Protein AF-A0AA37BRK2-F1 (afdb_monomer_lite)

Organism: NCBI:txid399579

Radius of gyration: 22.11 Å; chains: 1; bounding box: 44×53×67 Å

pLDDT: mean 81.03, std 18.39, range [28.86, 97.81]

Structure (mmCIF, N/CA/C/O backbone):
data_AF-A0AA37BRK2-F1
#
_entry.id   AF-A0AA37BRK2-F1
#
loop_
_atom_site.group_PDB
_atom_site.id
_atom_site.type_symbol
_atom_site.label_atom_id
_atom_site.label_alt_id
_atom_site.label_comp_id
_atom_site.label_asym_id
_atom_site.label_entity_id
_atom_site.label_seq_id
_atom_site.pdbx_PDB_ins_code
_atom_site.Cartn_x
_atom_site.Cartn_y
_atom_site.Cartn_z
_atom_site.occupancy
_atom_site.B_iso_or_equiv
_atom_site.auth_seq_id
_atom_site.auth_comp_id
_atom_site.auth_asym_id
_atom_site.auth_atom_id
_atom_site.pdbx_PDB_model_num
ATOM 1 N N . MET A 1 1 ? -12.607 -38.333 -23.793 1.00 32.34 1 MET A N 1
ATOM 2 C CA . MET A 1 1 ? -12.726 -36.941 -23.311 1.00 32.34 1 MET A CA 1
ATOM 3 C C . MET A 1 1 ? -11.403 -36.579 -22.660 1.00 32.34 1 MET A C 1
ATOM 5 O O . MET A 1 1 ? -11.147 -36.991 -21.538 1.00 32.34 1 MET A O 1
ATOM 9 N N . HIS A 1 2 ? -10.502 -35.956 -23.412 1.00 28.86 2 HIS A N 1
ATOM 10 C CA . HIS A 1 2 ? -9.257 -35.405 -22.883 1.00 28.86 2 HIS A CA 1
ATOM 11 C C . HIS A 1 2 ? -9.427 -33.894 -22.907 1.00 28.86 2 HIS A C 1
ATOM 13 O O . HIS A 1 2 ? -9.626 -33.324 -23.977 1.00 28.86 2 HIS A O 1
ATOM 19 N N . GLY A 1 3 ? -9.453 -33.280 -21.724 1.00 30.38 3 GLY A N 1
ATOM 20 C CA . GLY A 1 3 ? -9.380 -31.833 -21.604 1.00 30.38 3 GLY A CA 1
ATOM 21 C C . GLY A 1 3 ? -8.016 -31.401 -22.117 1.00 30.38 3 GLY A C 1
ATOM 22 O O . GLY A 1 3 ? -6.994 -31.766 -21.540 1.00 30.38 3 GLY A O 1
ATOM 23 N N . THR A 1 4 ? -8.003 -30.695 -23.240 1.00 36.03 4 THR A N 1
ATOM 24 C CA . THR A 1 4 ? -6.828 -30.001 -23.756 1.00 36.03 4 THR A CA 1
ATOM 25 C C . THR A 1 4 ? -6.463 -28.913 -22.755 1.00 36.03 4 THR A C 1
ATOM 27 O O . THR A 1 4 ? -7.058 -27.838 -22.754 1.00 36.03 4 THR A O 1
ATOM 30 N N . GLY A 1 5 ? -5.537 -29.236 -21.852 1.00 33.94 5 GLY A N 1
ATOM 31 C CA . GLY A 1 5 ? -4.863 -28.247 -21.026 1.00 33.94 5 GLY A CA 1
ATOM 32 C C . GLY A 1 5 ? -4.158 -27.264 -21.949 1.00 33.94 5 GLY A C 1
ATOM 33 O O . GLY A 1 5 ? -3.352 -27.671 -22.784 1.00 33.94 5 GLY A O 1
ATOM 34 N N . MET A 1 6 ? -4.531 -25.994 -21.830 1.00 34.69 6 MET A N 1
ATOM 35 C CA . MET A 1 6 ? -3.868 -24.875 -22.491 1.00 34.69 6 MET A CA 1
ATOM 36 C C . MET A 1 6 ? -2.362 -24.981 -22.236 1.00 34.69 6 MET A C 1
ATOM 38 O O . MET A 1 6 ? -1.951 -25.189 -21.089 1.00 34.69 6 MET A O 1
ATOM 42 N N . SER A 1 7 ? -1.540 -24.907 -23.284 1.00 38.34 7 SER A N 1
ATOM 43 C CA . SER A 1 7 ? -0.098 -25.012 -23.093 1.00 38.34 7 SER A CA 1
ATOM 44 C C . SER A 1 7 ? 0.415 -23.749 -22.397 1.00 38.34 7 SER A C 1
ATOM 46 O O . SER A 1 7 ? -0.134 -22.661 -22.561 1.00 38.34 7 SER A O 1
ATOM 48 N N . CYS A 1 8 ? 1.484 -23.871 -21.614 1.00 36.16 8 CYS A N 1
ATOM 49 C CA . CYS A 1 8 ? 2.107 -22.741 -20.920 1.00 36.16 8 CYS A CA 1
ATOM 50 C C . CYS A 1 8 ? 2.484 -21.587 -21.874 1.00 36.16 8 CYS A C 1
ATOM 52 O O . CYS A 1 8 ? 2.480 -20.424 -21.477 1.00 36.16 8 CYS A O 1
ATOM 54 N N . ILE A 1 9 ? 2.760 -21.906 -23.141 1.00 37.28 9 ILE A N 1
ATOM 55 C CA . ILE A 1 9 ? 3.039 -20.937 -24.205 1.00 37.28 9 ILE A CA 1
ATOM 56 C C . ILE A 1 9 ? 1.775 -20.150 -24.555 1.00 37.28 9 ILE A C 1
ATOM 58 O O . ILE A 1 9 ? 1.850 -18.934 -24.676 1.00 37.28 9 ILE A O 1
ATOM 62 N N . ASP A 1 10 ? 0.611 -20.796 -24.618 1.00 38.78 10 ASP A N 1
ATOM 63 C CA . ASP A 1 10 ? -0.659 -20.140 -24.943 1.00 38.78 10 ASP A CA 1
ATOM 64 C C . ASP A 1 10 ? -1.064 -19.102 -23.883 1.00 38.78 10 ASP A C 1
ATOM 66 O O . ASP A 1 10 ? -1.620 -18.070 -24.229 1.00 38.78 10 ASP A O 1
ATOM 70 N N . ALA A 1 11 ? -0.717 -19.304 -22.606 1.00 42.16 11 ALA A N 1
ATOM 71 C CA . ALA A 1 11 ? -1.011 -18.348 -21.529 1.00 42.16 11 ALA A CA 1
ATOM 72 C C . ALA A 1 11 ? -0.103 -17.097 -21.548 1.00 42.16 11 ALA A C 1
ATOM 74 O O . ALA A 1 11 ? -0.557 -15.974 -21.299 1.00 42.16 11 ALA A O 1
ATOM 75 N N . VAL A 1 12 ? 1.185 -17.268 -21.864 1.00 46.56 12 VAL A N 1
ATOM 76 C CA . VAL A 1 12 ? 2.113 -16.142 -22.091 1.00 46.56 12 VAL A CA 1
ATOM 77 C C . VAL A 1 12 ? 1.760 -15.415 -23.381 1.00 46.56 12 VAL A C 1
ATOM 79 O O . VAL A 1 12 ? 1.748 -14.189 -23.417 1.00 46.56 12 VAL A O 1
ATOM 82 N N . MET A 1 13 ? 1.387 -16.163 -24.416 1.00 47.50 13 MET A N 1
ATOM 83 C CA . MET A 1 13 ? 0.838 -15.610 -25.643 1.00 47.50 13 MET A CA 1
ATOM 84 C C . MET A 1 13 ? -0.427 -14.806 -25.336 1.00 47.50 13 MET A C 1
ATOM 86 O O . MET A 1 13 ? -0.440 -13.621 -25.608 1.00 47.50 13 MET A O 1
ATOM 90 N N . GLU A 1 14 ? -1.459 -15.332 -24.680 1.00 50.09 14 GLU A N 1
ATOM 91 C CA . GLU A 1 14 ? -2.688 -14.565 -24.400 1.00 50.09 14 GLU A CA 1
ATOM 92 C C . GLU A 1 14 ? -2.468 -13.311 -23.532 1.00 50.09 14 GLU A C 1
ATOM 94 O O . GLU A 1 14 ? -3.158 -12.304 -23.717 1.00 50.09 14 GLU A O 1
ATOM 99 N N . SER A 1 15 ? -1.497 -13.334 -22.614 1.00 47.56 15 SER A N 1
ATOM 100 C CA . SER A 1 15 ? -1.170 -12.186 -21.754 1.00 47.56 15 SER A CA 1
ATOM 101 C C . SER A 1 15 ? -0.285 -11.131 -22.430 1.00 47.56 15 SER A C 1
ATOM 103 O O . SER A 1 15 ? -0.430 -9.945 -22.120 1.00 47.56 15 SER A O 1
ATOM 105 N N . LEU A 1 16 ? 0.579 -11.526 -23.374 1.00 50.25 16 LEU A N 1
ATOM 106 C CA . LEU A 1 16 ? 1.512 -10.637 -24.081 1.00 50.25 16 LEU A CA 1
ATOM 107 C C . LEU A 1 16 ? 1.089 -10.286 -25.511 1.00 50.25 16 LEU A C 1
ATOM 109 O O . LEU A 1 16 ? 1.533 -9.266 -26.022 1.00 50.25 16 LEU A O 1
ATOM 113 N N . LEU A 1 17 ? 0.207 -11.059 -26.147 1.00 47.03 17 LEU A N 1
ATOM 114 C CA . LEU A 1 17 ? -0.341 -10.817 -27.490 1.00 47.03 17 LEU A CA 1
ATOM 115 C C . LEU A 1 17 ? -0.998 -9.437 -27.652 1.00 47.03 17 LEU A C 1
ATOM 117 O O . LEU A 1 17 ? -0.904 -8.877 -28.743 1.00 47.03 17 LEU A O 1
ATOM 121 N N . PRO A 1 18 ? -1.635 -8.832 -26.624 1.00 50.12 18 PRO A N 1
ATOM 122 C CA . PRO A 1 18 ? -2.112 -7.456 -26.740 1.00 50.12 18 PRO A CA 1
ATOM 123 C C . PRO A 1 18 ? -0.981 -6.419 -26.818 1.00 50.12 18 PRO A C 1
ATOM 125 O O . PRO A 1 18 ? -1.242 -5.270 -27.165 1.00 50.12 18 PRO A O 1
ATOM 128 N N . PHE A 1 19 ? 0.245 -6.803 -26.457 1.00 45.75 19 PHE A N 1
ATOM 129 C CA . PHE A 1 19 ? 1.380 -5.905 -26.258 1.00 45.75 19 PHE A CA 1
ATOM 130 C C . PHE A 1 19 ? 2.571 -6.211 -27.183 1.00 45.75 19 PHE A C 1
ATOM 132 O O . PHE A 1 19 ? 3.416 -5.336 -27.352 1.00 45.75 19 PHE A O 1
ATOM 139 N N . LEU A 1 20 ? 2.647 -7.403 -27.797 1.00 46.56 20 LEU A N 1
ATOM 140 C CA . LEU A 1 20 ? 3.769 -7.853 -28.631 1.00 46.56 20 LEU A CA 1
ATOM 141 C C . LEU A 1 20 ? 3.336 -8.743 -29.811 1.00 46.56 20 LEU A C 1
ATOM 143 O O . LEU A 1 20 ? 2.374 -9.504 -29.696 1.00 46.56 20 LEU A O 1
ATOM 147 N N . PRO A 1 21 ? 4.078 -8.731 -30.936 1.00 48.12 21 PRO A N 1
ATOM 148 C CA . PRO A 1 21 ? 3.924 -9.718 -32.000 1.00 48.12 21 PRO A CA 1
ATOM 149 C C . PRO A 1 21 ? 4.271 -11.136 -31.513 1.00 48.12 21 PRO A C 1
ATOM 151 O O . PRO A 1 21 ? 5.290 -11.338 -30.854 1.00 48.12 21 PRO A O 1
ATOM 154 N N . ALA A 1 22 ? 3.480 -12.133 -31.926 1.00 46.59 22 ALA A N 1
ATOM 155 C CA . ALA A 1 22 ? 3.633 -13.560 -31.596 1.00 46.59 22 ALA A CA 1
ATOM 156 C C . ALA A 1 22 ? 5.076 -14.105 -31.694 1.00 46.59 22 ALA A C 1
ATOM 158 O O . ALA A 1 22 ? 5.499 -14.909 -30.868 1.00 46.59 22 ALA A O 1
ATOM 159 N N . ALA A 1 23 ? 5.854 -13.634 -32.674 1.00 50.00 23 ALA A N 1
ATOM 160 C CA . ALA A 1 23 ? 7.234 -14.066 -32.890 1.00 50.00 23 ALA A CA 1
ATOM 161 C C . ALA A 1 23 ? 8.194 -13.665 -31.751 1.00 50.00 23 ALA A C 1
ATOM 163 O O . ALA A 1 23 ? 9.073 -14.444 -31.394 1.00 50.00 23 ALA A O 1
ATOM 164 N N . GLN A 1 24 ? 8.005 -12.487 -31.142 1.00 49.91 24 GLN A N 1
ATOM 165 C CA . GLN A 1 24 ? 8.844 -12.014 -30.029 1.00 49.91 24 GLN A CA 1
ATOM 166 C C . GLN A 1 24 ? 8.538 -12.770 -28.729 1.00 49.91 24 GLN A C 1
ATOM 168 O O . GLN A 1 24 ? 9.416 -12.976 -27.893 1.00 49.91 24 GLN A O 1
ATOM 173 N N . VAL A 1 25 ? 7.298 -13.240 -28.584 1.00 50.53 25 VAL A N 1
ATOM 174 C CA . VAL A 1 25 ? 6.854 -14.041 -27.440 1.00 50.53 25 VAL A CA 1
ATOM 175 C C . VAL A 1 25 ? 7.393 -15.477 -27.518 1.00 50.53 25 VAL A C 1
ATOM 177 O O . VAL A 1 25 ? 7.865 -16.013 -26.514 1.00 50.53 25 VAL A O 1
ATOM 180 N N . GLU A 1 26 ? 7.404 -16.087 -28.710 1.00 45.47 26 GLU A N 1
ATOM 181 C CA . GLU A 1 26 ? 8.036 -17.398 -28.926 1.00 45.47 26 GLU A CA 1
ATOM 182 C C . GLU A 1 26 ? 9.553 -17.376 -28.682 1.00 45.47 26 GLU A C 1
ATOM 184 O O . GLU A 1 26 ? 10.112 -18.350 -28.176 1.00 45.47 26 GLU A O 1
ATOM 189 N N . GLU A 1 27 ? 10.231 -16.279 -29.017 1.00 45.88 27 GLU A N 1
ATOM 190 C CA . GLU A 1 27 ? 11.670 -16.116 -28.793 1.00 45.88 27 GLU A CA 1
ATOM 191 C C . GLU A 1 27 ? 12.004 -15.897 -27.307 1.00 45.88 27 GLU A C 1
ATOM 193 O O . GLU A 1 27 ? 12.935 -16.519 -26.787 1.00 45.88 27 GLU A O 1
ATOM 198 N N . ALA A 1 28 ? 11.177 -15.132 -26.583 1.00 46.25 28 ALA A N 1
ATOM 199 C CA . ALA A 1 28 ? 11.278 -14.975 -25.130 1.00 46.25 28 ALA A CA 1
ATOM 200 C C . ALA A 1 28 ? 11.126 -16.314 -24.382 1.00 46.25 28 ALA A C 1
ATOM 202 O O . ALA A 1 28 ? 11.877 -16.589 -23.446 1.00 46.25 28 ALA A O 1
ATOM 203 N N . ALA A 1 29 ? 10.216 -17.183 -24.836 1.00 46.75 29 ALA A N 1
ATOM 204 C CA . ALA A 1 29 ? 10.036 -18.525 -24.280 1.00 46.75 29 ALA A CA 1
ATOM 205 C C . ALA A 1 29 ? 11.203 -19.483 -24.599 1.00 46.75 29 ALA A C 1
ATOM 207 O O . ALA A 1 29 ? 11.441 -20.435 -23.856 1.00 46.75 29 ALA A O 1
ATOM 208 N N . ARG A 1 30 ? 11.944 -19.253 -25.694 1.00 41.44 30 ARG A N 1
ATOM 209 C CA . ARG A 1 30 ? 13.073 -20.101 -26.128 1.00 41.44 30 ARG A CA 1
ATOM 210 C C . ARG A 1 30 ? 14.426 -19.688 -25.537 1.00 41.44 30 ARG A C 1
ATOM 212 O O . ARG A 1 30 ? 15.346 -20.501 -25.531 1.00 41.44 30 ARG A O 1
ATOM 219 N N . SER A 1 31 ? 14.561 -18.461 -25.037 1.00 41.03 31 SER A N 1
ATOM 220 C CA . SER A 1 31 ? 15.852 -17.834 -24.716 1.00 41.03 31 SER A CA 1
ATOM 221 C C . SER A 1 31 ? 16.172 -17.739 -23.212 1.00 41.03 31 SER A C 1
ATOM 223 O O . SER A 1 31 ? 16.996 -16.923 -22.816 1.00 41.03 31 SER A O 1
ATOM 225 N N . CYS A 1 32 ? 15.621 -18.592 -22.338 1.00 37.53 32 CYS A N 1
ATOM 226 C CA . CYS A 1 32 ? 15.844 -18.563 -20.873 1.00 37.53 32 CYS A CA 1
ATOM 227 C C . CYS A 1 32 ? 17.317 -18.481 -20.368 1.00 37.53 32 CYS A C 1
ATOM 229 O O . CYS A 1 32 ? 17.530 -18.382 -19.162 1.00 37.53 32 CYS A O 1
ATOM 231 N N . CYS A 1 33 ? 18.339 -18.490 -21.235 1.00 33.53 33 CYS A N 1
ATOM 232 C CA . CYS A 1 33 ? 19.763 -18.470 -20.900 1.00 33.53 33 CYS A CA 1
ATOM 233 C C . CYS A 1 33 ? 20.573 -17.221 -21.328 1.00 33.53 33 CYS A C 1
ATOM 235 O O . CYS A 1 33 ? 21.787 -17.228 -21.137 1.00 33.53 33 CYS A O 1
ATOM 237 N N . SER A 1 34 ? 19.984 -16.131 -21.840 1.00 32.81 34 SER A N 1
ATOM 238 C CA . SER A 1 34 ? 20.735 -14.868 -22.047 1.00 32.81 34 SER A CA 1
ATOM 239 C C . SER A 1 34 ? 19.941 -13.636 -21.612 1.00 32.81 34 SER A C 1
ATOM 241 O O . SER A 1 34 ? 19.418 -12.874 -22.422 1.00 32.81 34 SER A O 1
ATOM 243 N N . ILE A 1 35 ? 19.792 -13.460 -20.302 1.00 39.59 35 ILE A N 1
ATOM 244 C CA . ILE A 1 35 ? 18.992 -12.379 -19.724 1.00 39.59 35 ILE A CA 1
ATOM 245 C C . ILE A 1 35 ? 19.803 -11.077 -19.750 1.00 39.59 35 ILE A C 1
ATOM 247 O O . ILE A 1 35 ? 20.701 -10.880 -18.936 1.00 39.59 35 ILE A O 1
ATOM 251 N N . ALA A 1 36 ? 19.458 -10.183 -20.679 1.00 39.88 36 ALA A N 1
ATOM 252 C CA . ALA A 1 36 ? 19.655 -8.751 -20.479 1.00 39.88 36 ALA A CA 1
ATOM 253 C C . ALA A 1 36 ? 18.339 -7.994 -20.700 1.00 39.88 36 ALA A C 1
ATOM 255 O O . ALA A 1 36 ? 17.893 -7.355 -19.761 1.00 39.88 36 ALA A O 1
ATOM 256 N N . HIS A 1 37 ? 17.649 -8.114 -21.843 1.00 47.44 37 HIS A N 1
ATOM 257 C CA . HIS A 1 37 ? 16.370 -7.420 -22.095 1.00 47.44 37 HIS A CA 1
ATOM 258 C C . HIS A 1 37 ? 15.546 -8.162 -23.162 1.00 47.44 37 HIS A C 1
ATOM 260 O O . HIS A 1 37 ? 16.136 -8.616 -24.140 1.00 47.44 37 HIS A O 1
ATOM 266 N N . TYR A 1 38 ? 14.218 -8.266 -22.998 1.00 46.75 38 TYR A N 1
ATOM 267 C CA . TYR A 1 38 ? 13.339 -9.078 -23.867 1.00 46.75 38 TYR A CA 1
ATOM 268 C C . TYR A 1 38 ? 12.388 -8.297 -24.793 1.00 46.75 38 TYR A C 1
ATOM 270 O O . TYR A 1 38 ? 11.524 -8.902 -25.421 1.00 46.75 38 TYR A O 1
ATOM 278 N N . GLY A 1 39 ? 12.568 -6.985 -24.959 1.00 50.31 39 GLY A N 1
ATOM 279 C CA . GLY A 1 39 ? 11.812 -6.198 -25.937 1.00 50.31 39 GLY A CA 1
ATOM 280 C C . GLY A 1 39 ? 12.629 -5.097 -26.614 1.00 50.31 39 GLY A C 1
ATOM 281 O O . GLY A 1 39 ? 13.580 -4.569 -26.037 1.00 50.31 39 GLY A O 1
ATOM 282 N N . ASP A 1 40 ? 12.201 -4.706 -27.821 1.00 51.94 40 ASP A N 1
ATOM 283 C CA . ASP A 1 40 ? 12.618 -3.458 -28.491 1.00 51.94 40 ASP A CA 1
ATOM 284 C C . ASP A 1 40 ? 11.962 -2.213 -27.854 1.00 51.94 40 ASP A C 1
ATOM 286 O O . ASP A 1 40 ? 12.213 -1.082 -28.270 1.00 51.94 40 ASP A O 1
ATOM 290 N N . SER A 1 41 ? 11.108 -2.412 -26.840 1.00 60.09 41 SER A N 1
ATOM 291 C CA . SER A 1 41 ? 10.482 -1.328 -26.088 1.00 60.09 41 SER A CA 1
ATOM 292 C C . SER A 1 41 ? 11.521 -0.608 -25.229 1.00 60.09 41 SER A C 1
ATOM 294 O O . SER A 1 41 ? 12.124 -1.176 -24.311 1.00 60.09 41 SER A O 1
ATOM 296 N N . GLU A 1 42 ? 11.739 0.662 -25.558 1.00 71.00 42 GLU A N 1
ATOM 297 C CA . GLU A 1 42 ? 12.631 1.559 -24.842 1.00 71.00 42 GLU A CA 1
ATOM 298 C C . GLU A 1 42 ? 11.800 2.565 -24.040 1.00 71.00 42 GLU A C 1
ATOM 300 O O . GLU A 1 42 ? 11.040 3.366 -24.592 1.00 71.00 42 GLU A O 1
ATOM 305 N N . VAL A 1 43 ? 11.969 2.550 -22.720 1.00 77.69 43 VAL A N 1
ATOM 306 C CA . VAL A 1 43 ? 11.340 3.512 -21.816 1.00 77.69 43 VAL A CA 1
ATOM 307 C C . VAL A 1 43 ? 12.409 4.491 -21.351 1.00 77.69 43 VAL A C 1
ATOM 309 O O . VAL A 1 43 ? 13.329 4.139 -20.612 1.00 77.69 43 VAL A O 1
ATOM 312 N N . ARG A 1 44 ? 12.290 5.748 -21.782 1.00 81.25 44 ARG A N 1
ATOM 313 C CA . ARG A 1 44 ? 13.183 6.834 -21.359 1.00 81.25 44 ARG A CA 1
ATOM 314 C C . ARG A 1 44 ? 12.518 7.669 -20.278 1.00 81.25 44 ARG A C 1
ATOM 316 O O . ARG A 1 44 ? 11.503 8.312 -20.544 1.00 81.25 44 ARG A O 1
ATOM 323 N N . ILE A 1 45 ? 13.116 7.681 -19.093 1.00 81.00 45 ILE A N 1
ATOM 324 C CA . ILE A 1 45 ? 12.749 8.571 -17.993 1.00 81.00 45 ILE A CA 1
ATOM 325 C C . ILE A 1 45 ? 13.971 9.438 -17.697 1.00 81.00 45 ILE A C 1
ATOM 327 O O . ILE A 1 45 ? 15.007 8.946 -17.248 1.00 81.00 45 ILE A O 1
ATOM 331 N N . GLY A 1 46 ? 13.864 10.728 -18.001 1.00 70.44 46 GLY A N 1
ATOM 332 C CA . GLY A 1 46 ? 14.893 11.705 -17.671 1.00 70.44 46 GLY A CA 1
ATOM 333 C C . GLY A 1 46 ? 14.893 12.047 -16.182 1.00 70.44 46 GLY A C 1
ATOM 334 O O . GLY A 1 46 ? 13.859 11.983 -15.521 1.00 70.44 46 GLY A O 1
ATOM 335 N N . ALA A 1 47 ? 16.049 12.464 -15.664 1.00 71.44 47 ALA A N 1
ATOM 336 C CA . ALA A 1 47 ? 16.101 13.129 -14.367 1.00 71.44 47 ALA A CA 1
ATOM 337 C C . ALA A 1 47 ? 15.291 14.434 -14.445 1.00 71.44 47 ALA A C 1
ATOM 339 O O . ALA A 1 47 ? 15.524 15.258 -15.332 1.00 71.44 47 ALA A O 1
ATOM 340 N N . GLY A 1 48 ? 14.341 14.618 -13.532 1.00 79.06 48 GLY A N 1
ATOM 341 C CA . GLY A 1 48 ? 13.393 15.729 -13.548 1.00 79.06 48 GLY A CA 1
ATOM 342 C C . GLY A 1 48 ? 12.043 15.412 -14.201 1.00 79.06 48 GLY A C 1
ATOM 343 O O . GLY A 1 48 ? 11.139 16.247 -14.118 1.00 79.06 48 GLY A O 1
ATOM 344 N N . ASP A 1 49 ? 11.865 14.232 -14.803 1.00 87.50 49 ASP A N 1
ATOM 345 C CA . ASP A 1 49 ? 10.570 13.833 -15.360 1.00 87.50 49 ASP A CA 1
ATOM 346 C C . ASP A 1 49 ? 9.538 13.629 -14.244 1.00 87.50 49 ASP A C 1
ATOM 348 O O . ASP A 1 49 ? 9.832 13.083 -13.178 1.00 87.50 49 ASP A O 1
ATOM 352 N N . GLN A 1 50 ? 8.295 14.034 -14.514 1.00 92.62 50 GLN A N 1
ATOM 353 C CA . GLN A 1 50 ? 7.163 13.724 -13.649 1.00 92.62 50 GLN A CA 1
ATOM 354 C C . GLN A 1 50 ? 6.497 12.418 -14.075 1.00 92.62 50 GLN A C 1
ATOM 356 O O . GLN A 1 50 ? 6.003 12.288 -15.198 1.00 92.62 50 GLN A O 1
ATOM 361 N N . VAL A 1 51 ? 6.419 11.476 -13.144 1.00 93.81 51 VAL A N 1
ATOM 362 C CA . VAL A 1 51 ? 5.703 10.204 -13.295 1.00 93.81 51 VAL A CA 1
ATOM 363 C C . VAL A 1 51 ? 4.689 10.060 -12.171 1.00 93.81 51 VAL A C 1
ATOM 365 O O . VAL A 1 51 ? 4.776 10.757 -11.161 1.00 93.81 51 VAL A O 1
ATOM 368 N N . THR A 1 52 ? 3.692 9.197 -12.343 1.00 96.75 52 THR A N 1
ATOM 369 C CA . THR A 1 52 ? 2.845 8.807 -11.206 1.00 96.75 52 THR A CA 1
ATOM 370 C C . THR A 1 52 ? 3.641 7.986 -10.188 1.00 96.75 52 THR A C 1
ATOM 372 O O . THR A 1 52 ? 4.637 7.352 -10.541 1.00 96.75 52 THR A O 1
ATOM 375 N N . ILE A 1 53 ? 3.192 7.948 -8.934 1.00 97.50 53 ILE A N 1
ATOM 376 C CA . ILE A 1 53 ? 3.735 7.019 -7.937 1.00 97.50 53 ILE A CA 1
ATOM 377 C C . ILE A 1 53 ? 3.620 5.573 -8.427 1.00 97.50 53 ILE A C 1
ATOM 379 O O . ILE A 1 53 ? 4.574 4.816 -8.278 1.00 97.50 53 ILE A O 1
ATOM 383 N N . SER A 1 54 ? 2.512 5.196 -9.075 1.00 96.88 54 SER A N 1
ATOM 384 C CA . SER A 1 54 ? 2.356 3.856 -9.655 1.00 96.88 54 SER A CA 1
ATOM 385 C C . SER A 1 54 ? 3.446 3.541 -10.684 1.00 96.88 54 SER A C 1
ATOM 387 O O . SER A 1 54 ? 4.039 2.468 -10.645 1.00 96.88 54 SER A O 1
ATOM 389 N N . GLU A 1 55 ? 3.769 4.485 -11.571 1.00 95.06 55 GLU A N 1
ATOM 390 C CA . GLU A 1 55 ? 4.864 4.330 -12.538 1.00 95.06 55 GLU A CA 1
ATOM 391 C C . GLU A 1 55 ? 6.239 4.278 -11.850 1.00 95.06 55 GLU A C 1
ATOM 393 O O . GLU A 1 55 ? 7.112 3.521 -12.275 1.00 95.06 55 GLU A O 1
ATOM 398 N N . ALA A 1 56 ? 6.443 5.039 -10.769 1.00 95.50 56 ALA A N 1
ATOM 399 C CA . ALA A 1 56 ? 7.666 4.967 -9.970 1.00 95.50 56 ALA A CA 1
ATOM 400 C C . ALA A 1 56 ? 7.810 3.606 -9.262 1.00 95.50 56 ALA A C 1
ATOM 402 O O . ALA A 1 56 ? 8.904 3.043 -9.234 1.00 95.50 56 ALA A O 1
ATOM 403 N N . ILE A 1 57 ? 6.714 3.037 -8.748 1.00 96.44 57 ILE A N 1
ATOM 404 C CA . ILE A 1 57 ? 6.681 1.678 -8.190 1.00 96.44 57 ILE A CA 1
ATOM 405 C C . ILE A 1 57 ? 6.970 0.651 -9.291 1.00 96.44 57 ILE A C 1
ATOM 407 O O . ILE A 1 57 ? 7.815 -0.217 -9.093 1.00 96.44 57 ILE A O 1
ATOM 411 N N . ALA A 1 58 ? 6.362 0.781 -10.474 1.00 94.06 58 ALA A N 1
ATOM 412 C CA . ALA A 1 58 ? 6.629 -0.097 -11.617 1.00 94.06 58 ALA A CA 1
ATOM 413 C C . ALA A 1 58 ? 8.104 -0.059 -12.057 1.00 94.06 58 ALA A C 1
ATOM 415 O O . ALA A 1 58 ? 8.685 -1.095 -12.398 1.00 94.06 58 ALA A O 1
ATOM 416 N N . LEU A 1 59 ? 8.729 1.125 -12.016 1.00 93.38 59 LEU A N 1
ATOM 417 C CA . LEU A 1 59 ? 10.165 1.292 -12.228 1.00 93.38 59 LEU A CA 1
ATOM 418 C C . LEU A 1 59 ? 10.973 0.573 -11.145 1.00 93.38 59 LEU A C 1
ATOM 420 O O . LEU A 1 59 ? 11.910 -0.158 -11.457 1.00 93.38 59 LEU A O 1
ATOM 424 N N . TYR A 1 60 ? 10.609 0.757 -9.878 1.00 94.62 60 TYR A N 1
ATOM 425 C CA . TYR A 1 60 ? 11.301 0.121 -8.762 1.00 94.62 60 TYR A CA 1
ATOM 426 C C . TYR A 1 60 ? 11.223 -1.409 -8.833 1.00 94.62 60 TYR A C 1
ATOM 428 O O . TYR A 1 60 ? 12.247 -2.081 -8.723 1.00 94.62 60 TYR A O 1
ATOM 436 N N . SER A 1 61 ? 10.040 -1.965 -9.112 1.00 94.25 61 SER A N 1
ATOM 437 C CA . SER A 1 61 ? 9.845 -3.406 -9.296 1.00 94.25 61 SER A CA 1
ATOM 438 C C . SER A 1 61 ? 10.671 -3.959 -10.453 1.00 94.25 61 SER A C 1
ATOM 440 O O . SER A 1 61 ? 11.273 -5.024 -10.320 1.00 94.25 61 SER A O 1
ATOM 442 N N . HIS A 1 62 ? 10.771 -3.225 -11.565 1.00 91.44 62 HIS A N 1
ATOM 443 C CA . HIS A 1 62 ? 11.671 -3.589 -12.658 1.00 91.44 62 HIS A CA 1
ATOM 444 C C . HIS A 1 62 ? 13.131 -3.653 -12.198 1.00 91.44 62 HIS A C 1
ATOM 446 O O . HIS A 1 62 ? 13.828 -4.618 -12.507 1.00 91.44 62 HIS A O 1
ATOM 452 N N . LEU A 1 63 ? 13.597 -2.657 -11.438 1.00 90.81 63 LEU A N 1
ATOM 453 C CA . LEU A 1 63 ? 14.968 -2.626 -10.924 1.00 90.81 63 LEU A CA 1
ATOM 454 C C . LEU A 1 63 ? 15.236 -3.775 -9.938 1.00 90.81 63 LEU A C 1
ATOM 456 O O . LEU A 1 63 ? 16.302 -4.385 -10.007 1.00 90.81 63 LEU A O 1
ATOM 460 N N . CYS A 1 64 ? 14.269 -4.133 -9.085 1.00 92.31 64 CYS A N 1
ATOM 461 C CA . CYS A 1 64 ? 14.350 -5.320 -8.227 1.00 92.31 64 CYS A CA 1
ATOM 462 C C . CYS A 1 64 ? 14.457 -6.614 -9.045 1.00 92.31 64 CYS A C 1
ATOM 464 O O . CYS A 1 64 ? 15.333 -7.440 -8.784 1.00 92.31 64 CYS A O 1
ATOM 466 N N . ALA A 1 65 ? 13.608 -6.780 -10.065 1.00 90.19 65 ALA A N 1
ATOM 467 C CA . ALA A 1 65 ? 13.657 -7.940 -10.952 1.00 90.19 65 ALA A CA 1
ATOM 468 C C . ALA A 1 65 ? 15.005 -8.031 -11.685 1.00 90.19 65 ALA A C 1
ATOM 470 O O . ALA A 1 65 ? 15.610 -9.101 -11.723 1.00 90.19 65 ALA A O 1
ATOM 471 N N . ALA A 1 66 ? 15.504 -6.913 -12.220 1.00 86.31 66 ALA A N 1
ATOM 472 C CA . ALA A 1 66 ? 16.778 -6.851 -12.930 1.00 86.31 66 ALA A CA 1
ATOM 473 C C . ALA A 1 66 ? 17.963 -7.198 -12.024 1.00 86.31 66 ALA A C 1
ATOM 475 O O . ALA A 1 66 ? 18.822 -7.995 -12.413 1.00 86.31 66 ALA A O 1
ATOM 476 N N . GLN A 1 67 ? 17.981 -6.657 -10.802 1.00 87.69 67 GLN A N 1
ATOM 477 C CA . GLN A 1 67 ? 18.993 -6.976 -9.800 1.00 87.69 67 GLN A CA 1
ATOM 478 C C . GLN A 1 67 ? 18.996 -8.478 -9.487 1.00 87.69 67 GLN A C 1
ATOM 480 O O . GLN A 1 67 ? 20.028 -9.130 -9.647 1.00 87.69 67 GLN A O 1
ATOM 485 N N . ARG A 1 68 ? 17.834 -9.050 -9.144 1.00 87.12 68 ARG A N 1
ATOM 486 C CA . ARG A 1 68 ? 17.709 -10.483 -8.834 1.00 87.12 68 ARG A CA 1
ATOM 487 C C . ARG A 1 68 ? 18.129 -11.373 -9.992 1.00 87.12 68 ARG A C 1
ATOM 489 O O . ARG A 1 68 ? 18.872 -12.325 -9.775 1.00 87.12 68 ARG A O 1
ATOM 496 N N . CYS A 1 69 ? 17.687 -11.056 -11.209 1.00 79.88 69 CYS A N 1
ATOM 497 C CA . CYS A 1 69 ? 18.052 -11.834 -12.391 1.00 79.88 69 CYS A CA 1
ATOM 498 C C . CYS A 1 69 ? 19.561 -11.811 -12.650 1.00 79.88 69 CYS A C 1
ATOM 500 O O . CYS A 1 69 ? 20.135 -12.810 -13.079 1.00 79.88 69 CYS A O 1
ATOM 502 N N . THR A 1 70 ? 20.214 -10.682 -12.366 1.00 79.50 70 THR A N 1
ATOM 503 C CA . THR A 1 70 ? 21.664 -10.528 -12.531 1.00 79.50 70 THR A CA 1
ATOM 504 C C . THR A 1 70 ? 22.436 -11.307 -11.465 1.00 79.50 70 THR A C 1
ATOM 506 O O . THR A 1 70 ? 23.392 -12.011 -11.790 1.00 79.50 70 THR A O 1
ATOM 509 N N . GLU A 1 71 ? 22.017 -11.210 -10.201 1.00 82.19 71 GLU A N 1
ATOM 510 C CA . GLU A 1 71 ? 22.670 -11.872 -9.065 1.00 82.19 71 GLU A CA 1
ATOM 511 C C . GLU A 1 71 ? 22.534 -13.399 -9.125 1.00 82.19 71 GLU A C 1
ATOM 513 O O . GLU A 1 71 ? 23.510 -14.117 -8.903 1.00 82.19 71 GLU A O 1
ATOM 518 N N . SER A 1 72 ? 21.344 -13.905 -9.464 1.00 75.62 72 SER A N 1
ATOM 519 C CA . SER A 1 72 ? 21.059 -15.345 -9.525 1.00 75.62 72 SER A CA 1
ATOM 520 C C . SER A 1 72 ? 21.387 -15.984 -10.878 1.00 75.62 72 SER A C 1
ATOM 522 O O . SER A 1 72 ? 21.471 -17.208 -10.971 1.00 75.62 72 SER A O 1
ATOM 524 N N . ARG A 1 73 ? 21.561 -15.169 -11.929 1.00 73.81 73 ARG A N 1
ATOM 525 C CA . ARG A 1 73 ? 21.633 -15.599 -13.338 1.00 73.81 73 ARG A CA 1
ATOM 526 C C . ARG A 1 73 ? 20.418 -16.426 -13.788 1.00 73.81 73 ARG A C 1
ATOM 528 O O . ARG A 1 73 ? 20.548 -17.277 -14.666 1.00 73.81 73 ARG A O 1
ATOM 535 N N . ALA A 1 74 ? 19.250 -16.181 -13.199 1.00 75.44 74 ALA A N 1
ATOM 536 C CA . ALA A 1 74 ? 17.996 -16.862 -13.508 1.00 75.44 74 ALA A CA 1
ATOM 537 C C . ALA A 1 74 ? 16.798 -15.902 -13.368 1.00 75.44 74 ALA A C 1
ATOM 539 O O . ALA A 1 74 ? 16.908 -14.905 -12.655 1.00 75.44 74 ALA A O 1
ATOM 540 N N . PRO A 1 75 ? 15.646 -16.181 -14.006 1.00 81.19 75 PRO A N 1
ATOM 541 C CA . PRO A 1 75 ? 14.420 -15.417 -13.777 1.00 81.19 75 PRO A CA 1
ATOM 542 C C . PRO A 1 75 ? 14.063 -15.320 -12.285 1.00 81.19 75 PRO A C 1
ATOM 544 O O . PRO A 1 75 ? 14.232 -16.277 -11.526 1.00 81.19 75 PRO A O 1
ATOM 547 N N . ALA A 1 76 ? 13.573 -14.157 -11.855 1.00 83.62 76 ALA A N 1
ATOM 548 C CA . ALA A 1 76 ? 13.187 -13.927 -10.463 1.00 83.62 76 ALA A CA 1
ATOM 549 C C . ALA A 1 76 ? 11.772 -14.454 -10.206 1.00 83.62 76 ALA A C 1
ATOM 551 O O . ALA A 1 76 ? 10.944 -14.446 -11.106 1.00 83.62 76 ALA A O 1
ATOM 552 N N . ARG A 1 77 ? 11.433 -14.869 -8.985 1.00 90.19 77 ARG A N 1
ATOM 553 C CA . ARG A 1 77 ? 10.029 -15.165 -8.664 1.00 90.19 77 ARG A CA 1
ATOM 554 C C . ARG A 1 77 ? 9.215 -13.876 -8.601 1.00 90.19 77 ARG A C 1
ATOM 556 O O . ARG A 1 77 ? 9.683 -12.890 -8.034 1.00 90.19 77 ARG A O 1
ATOM 563 N N . TYR A 1 78 ? 7.997 -13.889 -9.143 1.00 89.31 78 TYR A N 1
ATOM 564 C CA . TYR A 1 78 ? 7.110 -12.725 -9.104 1.00 89.31 78 TYR A CA 1
ATOM 565 C C . TYR A 1 78 ? 6.852 -12.246 -7.670 1.00 89.31 78 TYR A C 1
ATOM 567 O O . TYR A 1 78 ? 6.987 -11.058 -7.384 1.00 89.31 78 TYR A O 1
ATOM 575 N N . GLU A 1 79 ? 6.543 -13.176 -6.762 1.00 91.62 79 GLU A N 1
ATOM 576 C CA . GLU A 1 79 ? 6.219 -12.847 -5.369 1.00 91.62 79 GLU A CA 1
ATOM 577 C C . GLU A 1 79 ? 7.389 -12.149 -4.674 1.00 91.62 79 GLU A C 1
ATOM 579 O O . GLU A 1 79 ? 7.198 -11.143 -3.997 1.00 91.62 79 GLU A O 1
ATOM 584 N N . ASP A 1 80 ? 8.605 -12.644 -4.901 1.00 93.31 80 ASP A N 1
ATOM 585 C CA . ASP A 1 80 ? 9.819 -12.067 -4.334 1.00 93.31 80 ASP A CA 1
ATOM 586 C C . ASP A 1 80 ? 10.019 -10.617 -4.796 1.00 93.31 80 ASP A C 1
ATOM 588 O O . ASP A 1 80 ? 10.359 -9.754 -3.995 1.00 93.31 80 ASP A O 1
ATOM 592 N N . VAL A 1 81 ? 9.769 -10.322 -6.076 1.00 93.44 81 VAL A N 1
ATOM 593 C CA . VAL A 1 81 ? 9.887 -8.956 -6.612 1.00 93.44 81 VAL A CA 1
ATOM 594 C C . VAL A 1 81 ? 8.837 -8.025 -6.002 1.00 93.44 81 VAL A C 1
ATOM 596 O O . VAL A 1 81 ? 9.153 -6.875 -5.678 1.00 93.44 81 VAL A O 1
ATOM 599 N N . VAL A 1 82 ? 7.602 -8.502 -5.821 1.00 93.94 82 VAL A N 1
ATOM 600 C CA . VAL A 1 82 ? 6.524 -7.724 -5.189 1.00 93.94 82 VAL A CA 1
ATOM 601 C C . VAL A 1 82 ? 6.842 -7.451 -3.719 1.00 93.94 82 VAL A C 1
ATOM 603 O O . VAL A 1 82 ? 6.756 -6.300 -3.284 1.00 93.94 82 VAL A O 1
ATOM 606 N N . PHE A 1 83 ? 7.259 -8.470 -2.962 1.00 93.88 83 PHE A N 1
ATOM 607 C CA . PHE A 1 83 ? 7.594 -8.312 -1.549 1.00 93.88 83 PHE A CA 1
ATOM 608 C C . PHE A 1 83 ? 8.845 -7.465 -1.333 1.00 93.88 83 PHE A C 1
ATOM 610 O O . PHE A 1 83 ? 8.828 -6.621 -0.442 1.00 93.88 83 PHE A O 1
ATOM 617 N N . ASP A 1 84 ? 9.884 -7.610 -2.157 1.00 94.19 84 ASP A N 1
ATOM 618 C CA . ASP A 1 84 ? 11.051 -6.723 -2.112 1.00 94.19 84 ASP A CA 1
ATOM 619 C C . ASP A 1 84 ? 10.644 -5.275 -2.374 1.00 94.19 84 ASP A C 1
ATOM 621 O O . ASP A 1 84 ? 11.026 -4.383 -1.626 1.00 94.19 84 ASP A O 1
ATOM 625 N N . THR A 1 85 ? 9.819 -5.035 -3.400 1.00 95.62 85 THR A N 1
ATOM 626 C CA . THR A 1 85 ? 9.314 -3.688 -3.710 1.00 95.62 85 THR A CA 1
ATOM 627 C C . THR A 1 85 ? 8.601 -3.090 -2.502 1.00 95.62 85 THR A C 1
ATOM 629 O O . THR A 1 85 ? 8.942 -1.999 -2.056 1.00 95.62 85 THR A O 1
ATOM 632 N N . LYS A 1 86 ? 7.625 -3.811 -1.945 1.00 95.44 86 LYS A N 1
ATOM 633 C CA . LYS A 1 86 ? 6.839 -3.349 -0.801 1.00 95.44 86 LYS A CA 1
ATOM 634 C C . LYS A 1 86 ? 7.718 -3.095 0.428 1.00 95.44 86 LYS A C 1
ATOM 636 O O . LYS A 1 86 ? 7.608 -2.043 1.056 1.00 95.44 86 LYS A O 1
ATOM 641 N N . ASN A 1 87 ? 8.568 -4.058 0.780 1.00 94.75 87 ASN A N 1
ATOM 642 C CA . ASN A 1 87 ? 9.342 -4.030 2.017 1.00 94.75 87 ASN A CA 1
ATOM 643 C C . ASN A 1 87 ? 10.481 -3.010 1.952 1.00 94.75 87 ASN A C 1
ATOM 645 O O . ASN A 1 87 ? 10.655 -2.257 2.909 1.00 94.75 87 ASN A O 1
ATOM 649 N N . ASP A 1 88 ? 11.200 -2.924 0.829 1.00 95.69 88 ASP A N 1
ATOM 650 C CA . ASP A 1 88 ? 12.267 -1.936 0.654 1.00 95.69 88 ASP A CA 1
ATOM 651 C C . ASP A 1 88 ? 11.698 -0.507 0.662 1.00 95.69 88 ASP A C 1
ATOM 653 O O . ASP A 1 88 ? 12.355 0.429 1.122 1.00 95.69 88 ASP A O 1
ATOM 657 N N . LEU A 1 89 ? 10.472 -0.311 0.169 1.00 96.12 89 LEU A N 1
ATOM 658 C CA . LEU A 1 89 ? 9.788 0.986 0.164 1.00 96.12 89 LEU A CA 1
ATOM 659 C C . LEU A 1 89 ? 8.995 1.273 1.451 1.00 96.12 89 LEU A C 1
ATOM 661 O O . LEU A 1 89 ? 8.448 2.365 1.581 1.00 96.12 89 LEU A O 1
ATOM 665 N N . PHE A 1 90 ? 8.955 0.333 2.401 1.00 94.75 90 PHE A N 1
ATOM 666 C CA . PHE A 1 90 ? 8.167 0.408 3.640 1.00 94.75 90 PHE A CA 1
ATOM 667 C C . PHE A 1 90 ? 6.665 0.655 3.418 1.00 94.75 90 PHE A C 1
ATOM 669 O O . PHE A 1 90 ? 6.010 1.327 4.214 1.00 94.75 90 PHE A O 1
ATOM 676 N N . LEU A 1 91 ? 6.103 0.106 2.341 1.00 95.31 91 LEU A N 1
ATOM 677 C CA . LEU A 1 91 ? 4.693 0.289 2.001 1.00 95.31 91 LEU A CA 1
ATOM 678 C C . LEU A 1 91 ? 3.809 -0.744 2.711 1.00 95.31 91 LEU A C 1
ATOM 680 O O . LEU A 1 91 ? 4.149 -1.924 2.827 1.00 95.31 91 LEU A O 1
ATOM 684 N N . ALA A 1 92 ? 2.634 -0.310 3.164 1.00 93.56 92 ALA A N 1
ATOM 685 C CA . ALA A 1 92 ? 1.562 -1.232 3.530 1.00 93.56 92 ALA A CA 1
ATOM 686 C C . ALA A 1 92 ? 0.858 -1.767 2.269 1.00 93.56 92 ALA A C 1
ATOM 688 O O . ALA A 1 92 ? 0.913 -1.136 1.215 1.00 93.56 92 ALA A O 1
ATOM 689 N N . ASP A 1 93 ? 0.163 -2.903 2.392 1.00 93.19 93 ASP A N 1
ATOM 690 C CA . ASP A 1 93 ? -0.513 -3.574 1.266 1.00 93.19 93 ASP A CA 1
ATOM 691 C C . ASP A 1 93 ? -1.472 -2.650 0.505 1.00 93.19 93 ASP A C 1
ATOM 693 O O . ASP A 1 93 ? -1.528 -2.694 -0.720 1.00 93.19 93 ASP A O 1
ATOM 697 N N . ASP A 1 94 ? -2.188 -1.768 1.211 1.00 94.38 94 ASP A N 1
ATOM 698 C CA . ASP A 1 94 ? -3.164 -0.857 0.600 1.00 94.38 94 ASP A CA 1
ATOM 699 C C . ASP A 1 94 ? -2.523 0.180 -0.325 1.00 94.38 94 ASP A C 1
ATOM 701 O O . ASP A 1 94 ? -3.212 0.727 -1.180 1.00 94.38 94 ASP A O 1
ATOM 705 N N . PHE A 1 95 ? -1.228 0.461 -0.146 1.00 95.81 95 PHE A N 1
ATOM 706 C CA . PHE A 1 95 ? -0.470 1.436 -0.933 1.00 95.81 95 PHE A CA 1
ATOM 707 C C . PHE A 1 95 ? 0.382 0.774 -2.024 1.00 95.81 95 PHE A C 1
ATOM 709 O O . PHE A 1 95 ? 1.131 1.452 -2.720 1.00 95.81 95 PHE A O 1
ATOM 716 N N . MET A 1 96 ? 0.254 -0.538 -2.216 1.00 96.00 96 MET A N 1
ATOM 717 C CA . MET A 1 96 ? 0.733 -1.209 -3.422 1.00 96.00 96 MET A CA 1
ATOM 718 C C . MET A 1 96 ? -0.358 -1.179 -4.506 1.00 96.00 96 MET A C 1
ATOM 720 O O . MET A 1 96 ? -1.546 -1.117 -4.176 1.00 96.00 96 MET A O 1
ATOM 724 N N . PRO A 1 97 ? -0.003 -1.244 -5.805 1.00 94.69 97 PRO A N 1
ATOM 725 C CA . PRO A 1 97 ? -1.001 -1.375 -6.860 1.00 94.69 97 PRO A CA 1
ATOM 726 C C . PRO A 1 97 ? -1.942 -2.571 -6.590 1.00 94.69 97 PRO A C 1
ATOM 728 O O . PRO A 1 97 ? -1.457 -3.665 -6.270 1.00 94.69 97 PRO A O 1
ATOM 731 N N . PRO A 1 98 ? -3.279 -2.395 -6.652 1.00 91.81 98 PRO A N 1
ATOM 732 C CA . PRO A 1 98 ? -4.213 -3.383 -6.108 1.00 91.81 98 PRO A CA 1
ATOM 733 C C . PRO A 1 98 ? -4.140 -4.754 -6.776 1.00 91.81 98 PRO A C 1
ATOM 735 O O . PRO A 1 98 ? -4.212 -5.773 -6.088 1.00 91.81 98 PRO A O 1
ATOM 738 N N . SER A 1 99 ? -4.008 -4.800 -8.105 1.00 90.50 99 SER A N 1
ATOM 739 C CA . SER A 1 99 ? -3.937 -6.067 -8.840 1.00 90.50 99 SER A CA 1
ATOM 740 C C . SER A 1 99 ? -2.612 -6.777 -8.565 1.00 90.50 99 SER A C 1
ATOM 742 O O . SER A 1 99 ? -2.592 -8.002 -8.445 1.00 90.50 99 SER A O 1
ATOM 744 N N . VAL A 1 100 ? -1.526 -6.013 -8.405 1.00 91.12 100 VAL A N 1
ATOM 745 C CA . VAL A 1 100 ? -0.207 -6.528 -8.007 1.00 91.12 100 VAL A CA 1
ATOM 746 C C . VAL A 1 100 ? -0.275 -7.179 -6.625 1.00 91.12 100 VAL A C 1
ATOM 748 O O . VAL A 1 100 ? 0.034 -8.362 -6.495 1.00 91.12 100 VAL A O 1
ATOM 751 N N . MET A 1 101 ? -0.745 -6.460 -5.602 1.00 91.88 101 MET A N 1
ATOM 752 C CA . MET A 1 101 ? -0.756 -6.977 -4.227 1.00 91.88 101 MET A CA 1
ATOM 753 C C . MET A 1 101 ? -1.736 -8.147 -4.047 1.00 91.88 101 MET A C 1
ATOM 755 O O . MET A 1 101 ? -1.387 -9.181 -3.480 1.00 91.88 101 MET A O 1
ATOM 759 N N . LYS A 1 102 ? -2.937 -8.056 -4.636 1.00 88.94 102 LYS A N 1
ATOM 760 C CA . LYS A 1 102 ? -3.945 -9.128 -4.570 1.00 88.94 102 LYS A CA 1
ATOM 761 C C . LYS A 1 102 ? -3.420 -10.468 -5.102 1.00 88.94 102 LYS A C 1
ATOM 763 O O . LYS A 1 102 ? -3.789 -11.525 -4.592 1.00 88.94 102 LYS A O 1
ATOM 768 N N . SER A 1 103 ? -2.560 -10.427 -6.119 1.00 84.81 103 SER A N 1
ATOM 769 C CA . SER A 1 103 ? -2.045 -11.621 -6.796 1.00 84.81 103 SER A CA 1
ATOM 770 C C . SER A 1 103 ? -0.996 -12.418 -6.008 1.00 84.81 103 SER A C 1
ATOM 772 O O . SER A 1 103 ? -0.677 -13.549 -6.395 1.00 84.81 103 SER A O 1
ATOM 774 N N . VAL A 1 104 ? -0.474 -11.848 -4.914 1.00 86.25 104 VAL A N 1
ATOM 775 C CA . VAL A 1 104 ? 0.434 -12.528 -3.972 1.00 86.25 104 VAL A CA 1
ATOM 776 C C . VAL A 1 104 ? -0.218 -12.817 -2.614 1.00 86.25 104 VAL A C 1
ATOM 778 O O . VAL A 1 104 ? 0.292 -13.651 -1.873 1.00 86.25 104 VAL A O 1
ATOM 781 N N . ASP A 1 105 ? -1.350 -12.174 -2.309 1.00 77.50 105 ASP A N 1
ATOM 782 C CA . ASP A 1 105 ? -2.093 -12.347 -1.051 1.00 77.50 105 ASP A CA 1
ATOM 783 C C . ASP A 1 105 ? -3.170 -13.442 -1.100 1.00 77.50 105 ASP A C 1
ATOM 785 O O . ASP A 1 105 ? -3.677 -13.860 -0.056 1.00 77.50 105 ASP A O 1
ATOM 789 N N . THR A 1 106 ? -3.567 -13.884 -2.295 1.00 74.19 106 THR A N 1
ATOM 790 C CA . THR A 1 106 ? -4.697 -14.804 -2.485 1.00 74.19 106 THR A CA 1
ATOM 791 C C . THR A 1 106 ? -4.333 -15.981 -3.383 1.00 74.19 106 THR A C 1
ATOM 793 O O . THR A 1 106 ? -3.519 -15.848 -4.293 1.00 74.19 106 THR A O 1
ATOM 796 N N . ASP A 1 107 ? -5.009 -17.114 -3.178 1.00 73.44 107 ASP A N 1
ATOM 797 C CA . ASP A 1 107 ? -4.973 -18.263 -4.096 1.00 73.44 107 ASP A CA 1
ATOM 798 C C . ASP A 1 107 ? -5.861 -18.041 -5.345 1.00 73.44 107 ASP A C 1
ATOM 800 O O . ASP A 1 107 ? -6.153 -18.977 -6.093 1.00 73.44 107 ASP A O 1
ATOM 804 N N . GLU A 1 108 ? -6.351 -16.814 -5.568 1.00 74.75 108 GLU A N 1
ATOM 805 C CA . GLU A 1 108 ? -7.198 -16.499 -6.717 1.00 74.75 108 GLU A CA 1
ATOM 806 C C . GLU A 1 108 ? -6.397 -16.510 -8.033 1.00 74.75 108 GLU A C 1
ATOM 808 O O . GLU A 1 108 ? -5.206 -16.182 -8.057 1.00 74.75 108 GLU A O 1
ATOM 813 N N . PRO A 1 109 ? -7.048 -16.830 -9.169 1.00 75.56 109 PRO A N 1
ATOM 814 C CA . PRO A 1 109 ? -6.417 -16.730 -10.477 1.00 75.56 109 PRO A CA 1
ATOM 815 C C . PRO A 1 109 ? -5.871 -15.323 -10.739 1.00 75.56 109 PRO A C 1
ATOM 817 O O . PRO A 1 109 ? -6.567 -14.319 -10.580 1.00 75.56 109 PRO A O 1
ATOM 820 N N . ARG A 1 110 ? -4.618 -15.255 -11.191 1.00 79.44 110 ARG A N 1
ATOM 821 C CA . ARG A 1 110 ? -3.933 -13.987 -11.450 1.00 79.44 110 ARG A CA 1
ATOM 822 C C . ARG A 1 110 ? -4.469 -13.314 -12.707 1.00 79.44 110 ARG A C 1
ATOM 824 O O . ARG A 1 110 ? -4.407 -13.864 -13.805 1.00 79.44 110 ARG A O 1
ATOM 831 N N . GLU A 1 111 ? -4.927 -12.074 -12.563 1.00 82.38 111 GLU A N 1
ATOM 832 C CA . GLU A 1 111 ? -5.350 -11.231 -13.683 1.00 82.38 111 GLU A CA 1
ATOM 833 C C . GLU A 1 111 ? -4.134 -10.560 -14.347 1.00 82.38 111 GLU A C 1
ATOM 835 O O . GLU A 1 111 ? -3.945 -9.343 -14.258 1.00 82.38 111 GLU A O 1
ATOM 840 N N . TRP A 1 112 ? -3.294 -11.352 -15.026 1.00 77.88 112 TRP A N 1
ATOM 841 C CA . TRP A 1 112 ? -2.000 -10.905 -15.568 1.00 77.88 112 TRP A CA 1
ATOM 842 C C . TRP A 1 112 ? -2.070 -9.632 -16.403 1.00 77.88 112 TRP A C 1
ATOM 844 O O . TRP A 1 112 ? -1.215 -8.763 -16.270 1.00 77.88 112 TRP A O 1
ATOM 854 N N . LYS A 1 113 ? -3.125 -9.465 -17.203 1.00 77.56 113 LYS A N 1
ATOM 855 C CA . LYS A 1 113 ? -3.328 -8.248 -17.993 1.00 77.56 113 LYS A CA 1
ATOM 856 C C . LYS A 1 113 ? -3.389 -6.984 -17.126 1.00 77.56 113 LYS A C 1
ATOM 858 O O . LYS A 1 113 ? -2.783 -5.984 -17.493 1.00 77.56 113 LYS A O 1
ATOM 863 N N . LYS A 1 114 ? -4.100 -7.014 -15.992 1.00 83.06 114 LYS A N 1
ATOM 864 C CA . LYS A 1 114 ? -4.194 -5.857 -15.084 1.00 83.06 114 LYS A CA 1
ATOM 865 C C . LYS A 1 114 ? -2.889 -5.642 -14.325 1.00 83.06 114 LYS A C 1
ATOM 867 O O . LYS A 1 114 ? -2.443 -4.509 -14.205 1.00 83.06 114 LYS A O 1
ATOM 872 N N . ILE A 1 115 ? -2.250 -6.729 -13.890 1.00 84.38 115 ILE A N 1
ATOM 873 C CA . ILE A 1 115 ? -0.940 -6.687 -13.222 1.00 84.38 115 ILE A CA 1
ATOM 874 C C . ILE A 1 115 ? 0.101 -6.014 -14.127 1.00 84.38 115 ILE A C 1
ATOM 876 O O . ILE A 1 115 ? 0.788 -5.095 -13.697 1.00 84.38 115 ILE A O 1
ATOM 880 N N . LEU A 1 116 ? 0.186 -6.420 -15.396 1.00 82.31 116 LEU A N 1
ATOM 881 C CA . LEU A 1 116 ? 1.117 -5.831 -16.361 1.00 82.31 116 LEU A CA 1
ATOM 882 C C . LEU A 1 116 ? 0.788 -4.363 -16.664 1.00 82.31 116 LEU A C 1
ATOM 884 O O . LEU A 1 116 ? 1.702 -3.560 -16.826 1.00 82.31 116 LEU A O 1
ATOM 888 N N . GLN A 1 117 ? -0.495 -3.990 -16.698 1.00 84.56 117 GLN A N 1
ATOM 889 C CA . GLN A 1 117 ? -0.915 -2.591 -16.845 1.00 84.56 117 GLN A CA 1
ATOM 890 C C . GLN A 1 117 ? -0.495 -1.725 -15.649 1.00 84.56 117 GLN A C 1
ATOM 892 O O . GLN A 1 117 ? -0.027 -0.609 -15.850 1.00 84.56 117 GLN A O 1
ATOM 897 N N . GLU A 1 118 ? -0.626 -2.231 -14.421 1.00 89.69 118 GLU A N 1
ATOM 898 C CA . GLU A 1 118 ? -0.172 -1.540 -13.204 1.00 89.69 118 GLU A CA 1
ATOM 899 C C . GLU A 1 118 ? 1.364 -1.480 -13.106 1.00 89.69 118 GLU A C 1
ATOM 901 O O . GLU A 1 118 ? 1.912 -0.529 -12.554 1.00 89.69 118 GLU A O 1
ATOM 906 N N . LEU A 1 119 ? 2.062 -2.455 -13.700 1.00 88.81 119 LEU A N 1
ATOM 907 C CA . LEU A 1 119 ? 3.524 -2.508 -13.827 1.00 88.81 119 LEU A CA 1
ATOM 908 C C . LEU A 1 119 ? 4.016 -1.969 -15.180 1.00 88.81 119 LEU A C 1
ATOM 910 O O . LEU A 1 119 ? 5.001 -2.448 -15.748 1.00 88.81 119 LEU A O 1
ATOM 914 N N . SER A 1 120 ? 3.322 -0.962 -15.706 1.00 87.56 120 SER A N 1
ATOM 915 C CA . SER A 1 120 ? 3.707 -0.255 -16.924 1.00 87.56 120 SER A CA 1
ATOM 916 C C . SER A 1 120 ? 4.150 1.172 -16.630 1.00 87.56 120 SER A C 1
ATOM 918 O O . SER A 1 120 ? 3.618 1.846 -15.753 1.00 87.56 120 SER A O 1
ATOM 920 N N . ILE A 1 121 ? 5.089 1.666 -17.431 1.00 87.31 121 ILE A N 1
ATOM 921 C CA . ILE A 1 121 ? 5.511 3.067 -17.443 1.00 87.31 121 ILE A CA 1
ATOM 922 C C . ILE A 1 121 ? 5.117 3.657 -18.786 1.00 87.31 121 ILE A C 1
ATOM 924 O O . ILE A 1 121 ? 5.487 3.109 -19.823 1.00 87.31 121 ILE A O 1
ATOM 928 N N . ARG A 1 122 ? 4.366 4.768 -18.799 1.00 84.12 122 ARG A N 1
ATOM 929 C CA . ARG A 1 122 ? 3.861 5.383 -20.044 1.00 84.12 122 ARG A CA 1
ATOM 930 C C . ARG A 1 122 ? 3.152 4.371 -20.963 1.00 84.12 122 ARG A C 1
ATOM 932 O O . ARG A 1 122 ? 3.272 4.429 -22.184 1.00 84.12 122 ARG A O 1
ATOM 939 N N . GLY A 1 123 ? 2.439 3.418 -20.361 1.00 79.94 123 GLY A N 1
ATOM 940 C CA . GLY A 1 123 ? 1.730 2.347 -21.066 1.00 79.94 123 GLY A CA 1
ATOM 941 C C . GLY A 1 123 ? 2.613 1.222 -21.622 1.00 79.94 123 GLY A C 1
ATOM 942 O O . GLY A 1 123 ? 2.091 0.353 -22.313 1.00 79.94 123 GLY A O 1
ATOM 943 N N . GLN A 1 124 ? 3.919 1.223 -21.336 1.00 79.88 124 GLN A N 1
ATOM 944 C CA . GLN A 1 124 ? 4.849 0.160 -21.719 1.00 79.88 124 GLN A CA 1
ATOM 945 C C . GLN A 1 124 ? 5.133 -0.758 -20.522 1.00 79.88 124 GLN A C 1
ATOM 947 O O . GLN A 1 124 ? 5.586 -0.256 -19.487 1.00 79.88 124 GLN A O 1
ATOM 952 N N . PRO A 1 125 ? 4.911 -2.080 -20.632 1.00 79.00 125 PRO A N 1
ATOM 953 C CA . PRO A 1 125 ? 5.170 -3.011 -19.539 1.00 79.00 125 PRO A CA 1
ATOM 954 C C . PRO A 1 125 ? 6.664 -3.059 -19.213 1.00 79.00 125 PRO A C 1
ATOM 956 O O . PRO A 1 125 ? 7.514 -3.183 -20.097 1.00 79.00 125 PRO A O 1
ATOM 959 N N . THR A 1 126 ? 7.017 -2.958 -17.933 1.00 81.06 126 THR A N 1
ATOM 960 C CA . THR A 1 126 ? 8.430 -2.951 -17.522 1.00 81.06 126 THR A CA 1
ATOM 961 C C . THR A 1 126 ? 8.966 -4.350 -17.257 1.00 81.06 126 THR A C 1
ATOM 963 O O . THR A 1 126 ? 10.160 -4.600 -17.450 1.00 81.06 126 THR A O 1
ATOM 966 N N . ILE A 1 127 ? 8.094 -5.272 -16.863 1.00 82.31 127 ILE A N 1
ATOM 967 C CA . ILE A 1 127 ? 8.401 -6.680 -16.624 1.00 82.31 127 ILE A CA 1
ATOM 968 C C . ILE A 1 127 ? 7.443 -7.570 -17.413 1.00 82.31 127 ILE A C 1
ATOM 970 O O . ILE A 1 127 ? 6.339 -7.156 -17.763 1.00 82.31 127 ILE A O 1
ATOM 974 N N . VAL A 1 128 ? 7.861 -8.806 -17.655 1.00 76.88 128 VAL A N 1
ATOM 975 C CA . VAL A 1 128 ? 7.004 -9.881 -18.164 1.00 76.88 128 VAL A CA 1
ATOM 976 C C . VAL A 1 128 ? 6.953 -10.990 -17.131 1.00 76.88 128 VAL A C 1
ATOM 978 O O . VAL A 1 128 ? 7.953 -11.257 -16.464 1.00 76.88 128 VAL A O 1
ATOM 981 N N . VAL A 1 129 ? 5.789 -11.631 -17.020 1.00 74.38 129 VAL A N 1
ATOM 982 C CA . VAL A 1 129 ? 5.589 -12.803 -16.170 1.00 74.38 129 VAL A CA 1
ATOM 983 C C . VAL A 1 129 ? 5.480 -14.053 -17.034 1.00 74.38 129 VAL A C 1
ATOM 985 O O . VAL A 1 129 ? 4.700 -14.104 -17.983 1.00 74.38 129 VAL A O 1
ATOM 988 N N . LEU A 1 130 ? 6.303 -15.041 -16.711 1.00 71.94 130 LEU A N 1
ATOM 989 C CA . LEU A 1 130 ? 6.377 -16.345 -17.346 1.00 71.94 130 LEU A CA 1
ATOM 990 C C . LEU A 1 130 ? 5.307 -17.290 -16.762 1.00 71.94 130 LEU A C 1
ATOM 992 O O . LEU A 1 130 ? 4.768 -17.033 -15.680 1.00 71.94 130 LEU A O 1
ATOM 996 N N . PRO A 1 131 ? 4.979 -18.401 -17.449 1.00 66.19 131 PRO A N 1
ATOM 997 C CA . PRO A 1 131 ? 3.880 -19.280 -17.049 1.00 66.19 131 PRO A CA 1
ATOM 998 C C . PRO A 1 131 ? 4.140 -19.988 -15.714 1.00 66.19 131 PRO A C 1
ATOM 1000 O O . PRO A 1 131 ? 3.204 -20.386 -15.028 1.00 66.19 131 PRO A O 1
ATOM 1003 N N . ASP A 1 132 ? 5.412 -20.154 -15.355 1.00 68.88 132 ASP A N 1
ATOM 1004 C CA . ASP A 1 132 ? 5.863 -20.737 -14.092 1.00 68.88 132 ASP A CA 1
ATOM 1005 C C . ASP A 1 132 ? 5.822 -19.738 -12.918 1.00 68.88 132 ASP A C 1
ATOM 1007 O O . ASP A 1 132 ? 6.203 -20.081 -11.800 1.00 68.88 132 ASP A O 1
ATOM 1011 N N . GLY A 1 133 ? 5.353 -18.507 -13.159 1.00 73.75 133 GLY A N 1
ATOM 1012 C CA . GLY A 1 133 ? 5.266 -17.445 -12.159 1.00 73.75 133 GLY A CA 1
ATOM 1013 C C . GLY A 1 133 ? 6.581 -16.700 -11.927 1.00 73.75 133 GLY A C 1
ATOM 1014 O O . GLY A 1 133 ? 6.658 -15.875 -11.012 1.00 73.75 133 GLY A O 1
ATOM 1015 N N . THR A 1 134 ? 7.614 -16.958 -12.731 1.00 81.69 134 THR A N 1
ATOM 1016 C CA . THR A 1 134 ? 8.841 -16.157 -12.718 1.00 81.69 134 THR A CA 1
ATOM 1017 C C . THR A 1 134 ? 8.701 -14.901 -13.573 1.00 81.69 134 THR A C 1
ATOM 1019 O O . THR A 1 134 ? 7.819 -14.796 -14.418 1.00 81.69 134 THR A O 1
ATOM 1022 N N . VAL A 1 135 ? 9.554 -13.909 -13.346 1.00 83.00 135 VAL A N 1
ATOM 1023 C CA . VAL A 1 135 ? 9.560 -12.636 -14.056 1.00 83.00 135 VAL A CA 1
ATOM 1024 C C . VAL A 1 135 ? 10.928 -12.300 -14.601 1.00 83.00 135 VAL A C 1
ATOM 1026 O O . VAL A 1 135 ? 11.962 -12.628 -14.013 1.00 83.00 135 VAL A O 1
ATOM 1029 N N . VAL A 1 136 ? 10.908 -11.577 -15.715 1.00 79.69 136 VAL A N 1
ATOM 1030 C CA . VAL A 1 136 ? 12.096 -11.013 -16.347 1.00 79.69 136 VAL A CA 1
ATOM 1031 C C . VAL A 1 136 ? 11.877 -9.533 -16.678 1.00 79.69 136 VAL A C 1
ATOM 1033 O O . VAL A 1 136 ? 10.759 -9.135 -17.026 1.00 79.69 136 VAL A O 1
ATOM 1036 N N . PRO A 1 137 ? 12.929 -8.699 -16.595 1.00 80.75 137 PRO A N 1
ATOM 1037 C CA . PRO A 1 137 ? 12.902 -7.345 -17.135 1.00 80.75 137 PRO A CA 1
ATOM 1038 C C . PRO A 1 137 ? 12.572 -7.368 -18.631 1.00 80.75 137 PRO A C 1
ATOM 1040 O O . PRO A 1 137 ? 13.236 -8.054 -19.411 1.00 80.75 137 PRO A O 1
ATOM 1043 N N . PHE A 1 138 ? 11.555 -6.609 -19.031 1.00 73.62 138 PHE A N 1
ATOM 1044 C CA . PHE A 1 138 ? 11.076 -6.598 -20.409 1.00 73.62 138 PHE A CA 1
ATOM 1045 C C . PHE A 1 138 ? 11.594 -5.394 -21.194 1.00 73.62 138 PHE A C 1
ATOM 1047 O O . PHE A 1 138 ? 12.309 -5.556 -22.183 1.00 73.62 138 PHE A O 1
ATOM 1054 N N . SER A 1 139 ? 11.277 -4.191 -20.715 1.00 71.00 139 SER A N 1
ATOM 1055 C CA . SER A 1 139 ? 11.670 -2.938 -21.360 1.00 71.00 139 SER A CA 1
ATOM 1056 C C . SER A 1 139 ? 13.125 -2.573 -21.061 1.00 71.00 139 SER A C 1
ATOM 1058 O O . SER A 1 139 ? 13.614 -2.791 -19.950 1.00 71.00 139 SER A O 1
ATOM 1060 N N . ARG A 1 140 ? 13.815 -1.941 -22.019 1.00 73.56 140 ARG A N 1
ATOM 1061 C CA . ARG A 1 140 ? 15.071 -1.231 -21.729 1.00 73.56 140 ARG A CA 1
ATOM 1062 C C . ARG A 1 140 ? 14.736 0.101 -21.085 1.00 73.56 140 ARG A C 1
ATOM 1064 O O . ARG A 1 140 ? 14.172 0.978 -21.738 1.00 73.56 140 ARG A O 1
ATOM 1071 N N . ILE A 1 141 ? 15.073 0.248 -19.809 1.00 77.31 141 ILE A N 1
ATOM 1072 C CA . ILE A 1 141 ? 14.802 1.483 -19.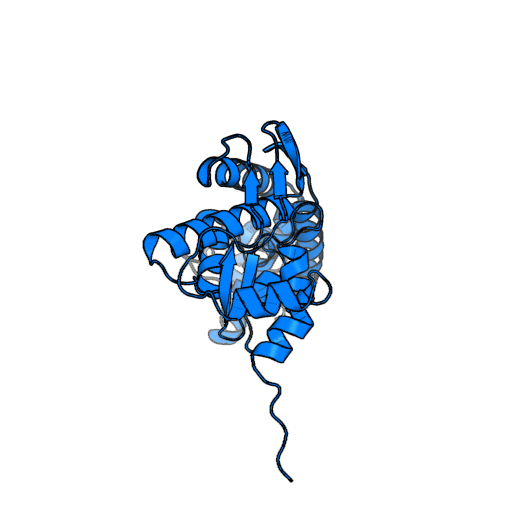080 1.00 77.31 141 ILE A CA 1
ATOM 1073 C C . ILE A 1 141 ? 16.058 2.346 -19.015 1.00 77.31 141 ILE A C 1
ATOM 1075 O O . ILE A 1 141 ? 17.054 1.992 -18.386 1.00 77.31 141 ILE A O 1
ATOM 1079 N N . HIS A 1 142 ? 15.975 3.529 -19.615 1.00 78.38 142 HIS A N 1
ATOM 1080 C CA . HIS A 1 142 ? 16.976 4.579 -19.486 1.00 78.38 142 HIS A CA 1
ATOM 1081 C C . HIS A 1 142 ? 16.479 5.596 -18.460 1.00 78.38 142 HIS A C 1
ATOM 1083 O O . HIS A 1 142 ? 15.781 6.541 -18.816 1.00 78.38 142 HIS A O 1
ATOM 1089 N N . ALA A 1 143 ? 16.830 5.389 -17.189 1.00 73.50 143 ALA A N 1
ATOM 1090 C CA . ALA A 1 143 ? 16.387 6.220 -16.064 1.00 73.50 143 ALA A CA 1
ATOM 1091 C C . ALA A 1 143 ? 17.309 7.427 -15.777 1.00 73.50 143 ALA A C 1
ATOM 1093 O O . ALA A 1 143 ? 17.425 7.859 -14.636 1.00 73.50 143 ALA A O 1
ATOM 1094 N N . GLY A 1 144 ? 18.054 7.932 -16.768 1.00 67.25 144 GLY A N 1
ATOM 1095 C CA . GLY A 1 144 ? 18.875 9.145 -16.606 1.00 67.25 144 GLY A CA 1
ATOM 1096 C C . GLY A 1 144 ? 19.938 9.102 -15.492 1.00 67.25 144 GLY A C 1
ATOM 1097 O O . GLY A 1 144 ? 20.346 10.153 -15.009 1.00 67.25 144 GLY A O 1
ATOM 1098 N N . GLY A 1 145 ? 20.375 7.912 -15.063 1.00 69.69 145 GLY A N 1
ATOM 1099 C CA . GLY A 1 145 ? 21.302 7.737 -13.936 1.00 69.69 145 GLY A CA 1
ATOM 1100 C C . GLY A 1 145 ? 20.634 7.602 -12.561 1.00 69.69 145 GLY A C 1
ATOM 1101 O O . GLY A 1 145 ? 21.342 7.430 -11.569 1.00 69.69 145 GLY A O 1
ATOM 1102 N N . LEU A 1 146 ? 19.298 7.624 -12.477 1.00 79.56 146 LEU A N 1
ATOM 1103 C CA . LEU A 1 146 ? 18.573 7.281 -11.254 1.00 79.56 146 LEU A CA 1
ATOM 1104 C C . LEU A 1 146 ? 18.682 5.769 -10.997 1.00 79.56 146 LEU A C 1
ATOM 1106 O O . LEU A 1 146 ? 18.100 4.954 -11.710 1.00 79.56 146 LEU A O 1
ATOM 1110 N N . GLY A 1 147 ? 19.456 5.389 -9.980 1.00 85.50 147 GLY A N 1
ATOM 1111 C CA . GLY A 1 147 ? 19.514 4.008 -9.498 1.00 85.50 147 GLY A CA 1
ATOM 1112 C C . GLY A 1 147 ? 18.304 3.632 -8.635 1.00 85.50 147 GLY A C 1
ATOM 1113 O O . GLY A 1 147 ? 17.507 4.495 -8.261 1.00 85.50 147 GLY A O 1
ATOM 1114 N N . LYS A 1 148 ? 18.217 2.348 -8.252 1.00 89.88 148 LYS A N 1
ATOM 1115 C CA . LYS A 1 148 ? 17.164 1.792 -7.374 1.00 89.88 148 LYS A CA 1
ATOM 1116 C C . LYS A 1 148 ? 16.915 2.672 -6.143 1.00 89.88 148 LYS A C 1
ATOM 1118 O O . LYS A 1 148 ? 15.780 3.065 -5.901 1.00 89.88 148 LYS A O 1
ATOM 1123 N N . GLU A 1 149 ? 17.969 3.064 -5.427 1.00 92.50 149 GLU A N 1
ATOM 1124 C CA . GLU A 1 149 ? 17.835 3.886 -4.215 1.00 92.50 149 GLU A CA 1
ATOM 1125 C C . GLU A 1 149 ? 17.308 5.302 -4.489 1.00 92.50 149 GLU A C 1
ATOM 1127 O O . GLU A 1 149 ? 16.520 5.831 -3.712 1.00 92.50 149 GLU A O 1
ATOM 1132 N N . GLY A 1 150 ? 17.678 5.898 -5.627 1.00 92.00 150 GLY A N 1
ATOM 1133 C CA . GLY A 1 150 ? 17.164 7.209 -6.025 1.00 92.00 150 GLY A CA 1
ATOM 1134 C C . GLY A 1 150 ? 15.650 7.185 -6.231 1.00 92.00 150 GLY A C 1
ATOM 1135 O O . GLY A 1 150 ? 14.955 8.078 -5.756 1.00 92.00 150 GLY A O 1
ATOM 1136 N N . VAL A 1 151 ? 15.132 6.132 -6.874 1.00 93.50 151 VAL A N 1
ATOM 1137 C CA . VAL A 1 151 ? 13.684 5.924 -7.047 1.00 93.50 151 VAL A CA 1
ATOM 1138 C C . VAL A 1 151 ? 13.016 5.680 -5.690 1.00 93.50 151 VAL A C 1
ATOM 1140 O O . VAL A 1 151 ? 11.983 6.283 -5.397 1.00 93.50 151 VAL A O 1
ATOM 1143 N N . ALA A 1 152 ? 13.629 4.844 -4.843 1.00 95.56 152 ALA A N 1
ATOM 1144 C CA . ALA A 1 152 ? 13.126 4.531 -3.506 1.00 95.56 152 ALA A CA 1
ATOM 1145 C C . ALA A 1 152 ? 12.917 5.790 -2.664 1.00 95.56 152 ALA A C 1
ATOM 1147 O O . ALA A 1 152 ? 11.845 5.983 -2.096 1.00 95.56 152 ALA A O 1
ATOM 1148 N N . GLU A 1 153 ? 13.914 6.673 -2.626 1.00 95.06 153 GLU A N 1
ATOM 1149 C CA . GLU A 1 153 ? 13.861 7.898 -1.831 1.00 95.06 153 GLU A CA 1
ATOM 1150 C C . GLU A 1 153 ? 12.710 8.818 -2.261 1.00 95.06 153 GLU A C 1
ATOM 1152 O O . GLU A 1 153 ? 12.029 9.401 -1.418 1.00 95.06 153 GLU A O 1
ATOM 1157 N N . ARG A 1 154 ? 12.421 8.915 -3.568 1.00 94.44 154 ARG A N 1
ATOM 1158 C CA . ARG A 1 154 ? 11.280 9.702 -4.068 1.00 94.44 154 ARG A CA 1
ATOM 1159 C C . ARG A 1 154 ? 9.946 9.146 -3.585 1.00 94.44 154 ARG A C 1
ATOM 1161 O O . ARG A 1 154 ? 9.099 9.916 -3.127 1.00 94.44 154 ARG A O 1
ATOM 1168 N N . ILE A 1 155 ? 9.772 7.827 -3.664 1.00 96.94 155 ILE A N 1
ATOM 1169 C CA . ILE A 1 155 ? 8.541 7.155 -3.234 1.00 96.94 155 ILE A CA 1
ATOM 1170 C C . ILE A 1 155 ? 8.385 7.270 -1.716 1.00 96.94 155 ILE A C 1
ATOM 1172 O O . ILE A 1 155 ? 7.343 7.723 -1.246 1.00 96.94 155 ILE A O 1
ATOM 1176 N N . ARG A 1 156 ? 9.429 6.935 -0.947 1.00 97.12 156 ARG A N 1
ATOM 1177 C CA . ARG A 1 156 ? 9.411 7.003 0.523 1.00 97.12 156 ARG A CA 1
ATOM 1178 C C . ARG A 1 156 ? 9.144 8.420 1.018 1.00 97.12 156 ARG A C 1
ATOM 1180 O O . ARG A 1 156 ? 8.358 8.595 1.942 1.00 97.12 156 ARG A O 1
ATOM 1187 N N . LYS A 1 157 ? 9.732 9.441 0.384 1.00 96.19 157 LYS A N 1
ATOM 1188 C CA . LYS A 1 157 ? 9.440 10.842 0.712 1.00 96.19 157 LYS A CA 1
ATOM 1189 C C . LYS A 1 157 ? 7.971 11.186 0.465 1.00 96.19 157 LYS A C 1
ATOM 1191 O O . LYS A 1 157 ? 7.339 11.769 1.340 1.00 96.19 157 LYS A O 1
ATOM 1196 N N . SER A 1 158 ? 7.425 10.805 -0.691 1.00 96.81 158 SER A N 1
ATOM 1197 C CA . SER A 1 158 ? 6.006 11.027 -0.992 1.00 96.81 158 SER A CA 1
ATOM 1198 C C . SER A 1 158 ? 5.090 10.316 0.007 1.00 96.81 158 SER A C 1
ATOM 1200 O O . SER A 1 158 ? 4.115 10.907 0.469 1.00 96.81 158 SER A O 1
ATOM 1202 N N . MET A 1 159 ? 5.427 9.082 0.391 1.00 97.12 159 MET A N 1
ATOM 1203 C CA . MET A 1 159 ? 4.695 8.348 1.418 1.00 97.12 159 MET A CA 1
ATOM 1204 C C . MET A 1 159 ? 4.777 9.066 2.770 1.00 97.12 159 MET A C 1
ATOM 1206 O O . MET A 1 159 ? 3.749 9.313 3.382 1.00 97.12 159 MET A O 1
ATOM 1210 N N . ALA A 1 160 ? 5.962 9.501 3.206 1.00 96.12 160 ALA A N 1
ATOM 1211 C CA . ALA A 1 160 ? 6.129 10.229 4.466 1.00 96.12 160 ALA A CA 1
ATOM 1212 C C . ALA A 1 160 ? 5.336 11.550 4.512 1.00 96.12 160 ALA A C 1
ATOM 1214 O O . ALA A 1 160 ? 4.878 11.965 5.579 1.00 96.12 160 ALA A O 1
ATOM 1215 N N . ASP A 1 161 ? 5.164 12.221 3.372 1.00 95.12 161 ASP A N 1
ATOM 1216 C CA . ASP A 1 161 ? 4.305 13.402 3.270 1.00 95.12 161 ASP A CA 1
ATOM 1217 C C . ASP A 1 161 ? 2.816 13.023 3.371 1.00 95.12 161 ASP A C 1
ATOM 1219 O O . ASP A 1 161 ? 2.056 13.711 4.058 1.00 95.12 161 ASP A O 1
ATOM 1223 N N . LEU A 1 162 ? 2.409 11.891 2.780 1.00 95.88 162 LEU A N 1
ATOM 1224 C CA . LEU A 1 162 ? 1.069 11.324 2.953 1.00 95.88 162 LEU A CA 1
ATOM 1225 C C . LEU A 1 162 ? 0.797 10.959 4.417 1.00 95.88 162 LEU A C 1
ATOM 1227 O O . LEU A 1 162 ? 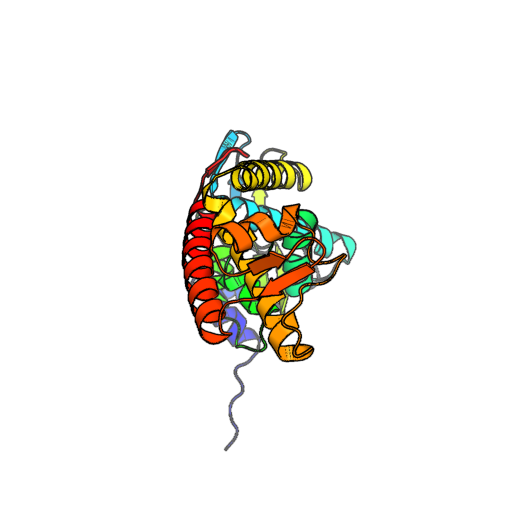-0.270 11.286 4.925 1.00 95.88 162 LEU A O 1
ATOM 1231 N N . GLU A 1 163 ? 1.753 10.353 5.122 1.00 93.94 163 GLU A N 1
ATOM 1232 C CA . GLU A 1 163 ? 1.592 9.938 6.524 1.00 93.94 163 GLU A CA 1
ATOM 1233 C C . GLU A 1 163 ? 1.314 11.105 7.480 1.00 93.94 163 GLU A C 1
ATOM 1235 O O . GLU A 1 163 ? 0.687 10.930 8.525 1.00 93.94 163 GLU A O 1
ATOM 1240 N N . ARG A 1 164 ? 1.764 12.311 7.120 1.00 92.94 164 ARG A N 1
ATOM 1241 C CA . ARG A 1 164 ? 1.509 13.549 7.873 1.00 92.94 164 ARG A CA 1
ATOM 1242 C C . ARG A 1 164 ? 0.189 14.219 7.496 1.00 92.94 164 ARG A C 1
ATOM 1244 O O . ARG A 1 164 ? -0.194 15.198 8.135 1.00 92.94 164 ARG A O 1
ATOM 1251 N N . SER A 1 165 ? -0.474 13.743 6.446 1.00 93.00 165 SER A N 1
ATOM 1252 C CA . SER A 1 165 ? -1.724 14.315 5.965 1.00 93.00 165 SER A CA 1
ATOM 1253 C C . SER A 1 165 ? -2.900 13.901 6.849 1.00 93.00 165 SER A C 1
ATOM 1255 O O . SER A 1 165 ? -2.959 12.781 7.356 1.00 93.00 165 SER A O 1
ATOM 1257 N N . GLU A 1 166 ? -3.873 14.799 7.007 1.00 91.75 166 GLU A N 1
ATOM 1258 C CA . GLU A 1 166 ? -5.105 14.513 7.749 1.00 91.75 166 GLU A CA 1
ATOM 1259 C C . GLU A 1 166 ? -5.846 13.271 7.214 1.00 91.75 166 GLU A C 1
ATOM 1261 O O . GLU A 1 166 ? -6.223 12.433 8.030 1.00 91.75 166 GLU A O 1
ATOM 1266 N N . PRO A 1 167 ? -5.975 13.038 5.889 1.00 93.00 167 PRO A N 1
ATOM 1267 C CA . PRO A 1 167 ? -6.629 11.832 5.376 1.00 93.00 167 PRO A CA 1
ATOM 1268 C C . PRO A 1 167 ? -5.974 10.508 5.800 1.00 93.00 167 PRO A C 1
ATOM 1270 O O . PRO A 1 167 ? -6.658 9.486 5.890 1.00 93.00 167 PRO A O 1
ATOM 1273 N N . TYR A 1 168 ? -4.669 10.493 6.095 1.00 93.88 168 TYR A N 1
ATOM 1274 C CA . TYR A 1 168 ? -3.968 9.280 6.539 1.00 93.88 168 TYR A CA 1
ATOM 1275 C C . TYR A 1 168 ? -4.426 8.785 7.917 1.00 93.88 168 TYR A C 1
ATOM 1277 O O . TYR A 1 168 ? -4.250 7.615 8.275 1.00 93.88 168 TYR A O 1
ATOM 1285 N N . TRP A 1 169 ? -5.108 9.648 8.671 1.00 93.00 169 TRP A N 1
ATOM 1286 C CA . TRP A 1 169 ? -5.859 9.264 9.856 1.00 93.00 169 TRP A CA 1
ATOM 1287 C C . TRP A 1 169 ? -6.761 8.047 9.620 1.00 93.00 169 TRP A C 1
ATOM 1289 O O . TRP A 1 169 ? -6.742 7.115 10.424 1.00 93.00 169 TRP A O 1
ATOM 1299 N N . HIS A 1 170 ? -7.494 8.011 8.500 1.00 94.69 170 HIS A N 1
ATOM 1300 C CA . HIS A 1 170 ? -8.421 6.922 8.180 1.00 94.69 170 HIS A CA 1
ATOM 1301 C C . HIS A 1 170 ? -7.708 5.567 8.108 1.00 94.69 170 HIS A C 1
ATOM 1303 O O . HIS A 1 170 ? -8.204 4.559 8.619 1.00 94.69 170 HIS A O 1
ATOM 1309 N N . PHE A 1 171 ? -6.492 5.547 7.553 1.00 95.31 171 PHE A N 1
ATOM 1310 C CA . PHE A 1 171 ? -5.653 4.353 7.528 1.00 95.31 171 PHE A CA 1
ATOM 1311 C C . PHE A 1 171 ? -5.270 3.912 8.939 1.00 95.31 171 PHE A C 1
ATOM 1313 O O . PHE A 1 171 ? -5.500 2.757 9.310 1.00 95.31 171 PHE A O 1
ATOM 1320 N N . THR A 1 172 ? -4.780 4.842 9.756 1.00 93.44 172 THR A N 1
ATOM 1321 C CA . THR A 1 172 ? -4.407 4.569 11.151 1.00 93.44 172 THR A CA 1
ATOM 1322 C C . THR A 1 172 ? -5.584 3.999 11.946 1.00 93.44 172 THR A C 1
ATOM 1324 O O . THR A 1 172 ? -5.452 2.962 12.602 1.00 93.44 172 THR A O 1
ATOM 1327 N N . VAL A 1 173 ? -6.760 4.623 11.842 1.00 94.75 173 VAL A N 1
ATOM 1328 C CA . VAL A 1 173 ? -7.979 4.171 12.523 1.00 94.75 173 VAL A CA 1
ATOM 1329 C C . VAL A 1 173 ? -8.405 2.791 12.036 1.00 94.75 173 VAL A C 1
ATOM 1331 O O . VAL A 1 173 ? -8.663 1.921 12.866 1.00 94.75 173 VAL A O 1
ATOM 1334 N N . SER A 1 174 ? -8.417 2.539 10.724 1.00 95.75 174 SER A N 1
ATOM 1335 C CA . SER A 1 174 ? -8.803 1.228 10.181 1.00 95.75 174 SER A CA 1
ATOM 1336 C C . SER A 1 174 ? -7.948 0.085 10.752 1.00 95.75 174 SER A C 1
ATOM 1338 O O . SER A 1 174 ? -8.467 -0.972 11.118 1.00 95.75 174 SER A O 1
ATOM 1340 N N . ARG A 1 175 ? -6.638 0.314 10.928 1.00 93.81 175 ARG A N 1
ATOM 1341 C CA . ARG A 1 175 ? -5.698 -0.667 11.492 1.00 93.81 175 ARG A CA 1
ATOM 1342 C C . ARG A 1 175 ? -5.921 -0.891 12.987 1.00 93.81 175 ARG A C 1
ATOM 1344 O O . ARG A 1 175 ? -5.835 -2.031 13.458 1.00 93.81 175 ARG A O 1
ATOM 1351 N N . LEU A 1 176 ? -6.259 0.167 13.723 1.00 94.19 176 LEU A N 1
ATOM 1352 C CA . LEU A 1 176 ? -6.642 0.071 15.131 1.00 94.19 176 LEU A CA 1
ATOM 1353 C C . LEU A 1 176 ? -7.953 -0.709 15.298 1.00 94.19 176 LEU A C 1
ATOM 1355 O O . LEU A 1 176 ? -7.997 -1.633 16.107 1.00 94.19 176 LEU A O 1
ATOM 1359 N N . LEU A 1 177 ? -8.982 -0.414 14.497 1.00 95.25 177 LEU A N 1
ATOM 1360 C CA . LEU A 1 177 ? -10.271 -1.121 14.525 1.00 95.25 177 LEU A CA 1
ATOM 1361 C C . LEU A 1 177 ? -10.115 -2.608 14.208 1.00 95.25 177 LEU A C 1
ATOM 1363 O O . LEU A 1 177 ? -10.654 -3.447 14.930 1.00 95.25 177 LEU A O 1
ATOM 1367 N N . ARG A 1 178 ? -9.302 -2.952 13.203 1.00 93.50 178 ARG A N 1
ATOM 1368 C CA . ARG A 1 178 ? -8.975 -4.350 12.889 1.00 93.50 178 ARG A CA 1
ATOM 1369 C C . ARG A 1 178 ? -8.345 -5.071 14.082 1.00 93.50 178 ARG A C 1
ATOM 1371 O O . ARG A 1 178 ? -8.688 -6.214 14.370 1.00 93.50 178 ARG A O 1
ATOM 1378 N N . SER A 1 179 ? -7.449 -4.392 14.796 1.00 91.56 179 SER A N 1
ATOM 1379 C CA . SER A 1 179 ? -6.807 -4.929 16.001 1.00 91.56 179 SER A CA 1
ATOM 1380 C C . SER A 1 179 ? -7.798 -5.094 17.161 1.00 91.56 179 SER A C 1
ATOM 1382 O O . SER A 1 179 ? -7.715 -6.073 17.898 1.00 91.56 179 SER A O 1
ATOM 1384 N N . VAL A 1 180 ? -8.765 -4.182 17.306 1.00 92.12 180 VAL A N 1
ATOM 1385 C CA . VAL A 1 180 ? -9.851 -4.304 18.294 1.00 92.12 180 VAL A CA 1
ATOM 1386 C C . VAL A 1 180 ? -10.748 -5.501 17.983 1.00 92.12 180 VAL A C 1
ATOM 1388 O O . VAL A 1 180 ? -10.994 -6.316 18.869 1.00 92.12 180 VAL A O 1
ATOM 1391 N N . LEU A 1 181 ? -11.200 -5.645 16.733 1.00 92.31 181 LEU A N 1
ATOM 1392 C CA . LEU A 1 181 ? -12.016 -6.787 16.309 1.00 92.31 181 LEU A CA 1
ATOM 1393 C C . LEU A 1 181 ? -11.301 -8.109 16.570 1.00 92.31 181 LEU A C 1
ATOM 1395 O O . LEU A 1 181 ? -11.896 -9.025 17.125 1.00 92.31 181 LEU A O 1
ATOM 1399 N N . PHE A 1 182 ? -10.006 -8.177 16.269 1.00 89.44 182 PHE A N 1
ATOM 1400 C CA . PHE A 1 182 ? -9.194 -9.349 16.568 1.00 89.44 182 PHE A CA 1
ATOM 1401 C C . PHE A 1 182 ? -9.179 -9.699 18.066 1.00 89.44 182 PHE A C 1
ATOM 1403 O O . PHE A 1 182 ? -9.336 -10.868 18.422 1.00 89.44 182 PHE A O 1
ATOM 1410 N N . GLU A 1 183 ? -9.005 -8.715 18.958 1.00 86.12 183 GLU A N 1
ATOM 1411 C CA . GLU A 1 183 ? -9.037 -8.946 20.411 1.00 86.12 183 GLU A CA 1
ATOM 1412 C C . GLU A 1 183 ? -10.423 -9.418 20.886 1.00 86.12 183 GLU A C 1
ATOM 1414 O O . GLU A 1 183 ? -10.516 -10.327 21.719 1.00 86.12 183 GLU A O 1
ATOM 1419 N N . LEU A 1 184 ? -11.501 -8.871 20.317 1.00 88.31 184 LEU A N 1
ATOM 1420 C CA . LEU A 1 184 ? -12.870 -9.288 20.628 1.00 88.31 184 LEU A CA 1
ATOM 1421 C C . LEU A 1 184 ? -13.164 -10.711 20.137 1.00 88.31 184 LEU A C 1
ATOM 1423 O O . LEU A 1 184 ? -13.692 -11.519 20.895 1.00 88.31 184 LEU A O 1
ATOM 1427 N N . GLU A 1 185 ? -12.814 -11.028 18.891 1.00 86.69 185 GLU A N 1
ATOM 1428 C CA . GLU A 1 185 ? -13.138 -12.302 18.240 1.00 86.69 185 GLU A CA 1
ATOM 1429 C C . GLU A 1 185 ? -12.288 -13.457 18.767 1.00 86.69 185 GLU A C 1
ATOM 1431 O O . GLU A 1 185 ? -12.815 -14.523 19.080 1.00 86.69 185 GLU A O 1
ATOM 1436 N N . ARG A 1 186 ? -10.967 -13.266 18.889 1.00 80.31 186 ARG A N 1
ATOM 1437 C CA . ARG A 1 186 ? -10.070 -14.354 19.308 1.00 80.31 186 ARG A CA 1
ATOM 1438 C C . ARG A 1 186 ? -9.962 -14.516 20.810 1.00 80.31 186 ARG A C 1
ATOM 1440 O O . ARG A 1 186 ? -9.678 -15.621 21.265 1.00 80.31 186 ARG A O 1
ATOM 1447 N N . ARG A 1 187 ? -10.096 -13.435 21.580 1.00 75.00 187 ARG A N 1
AT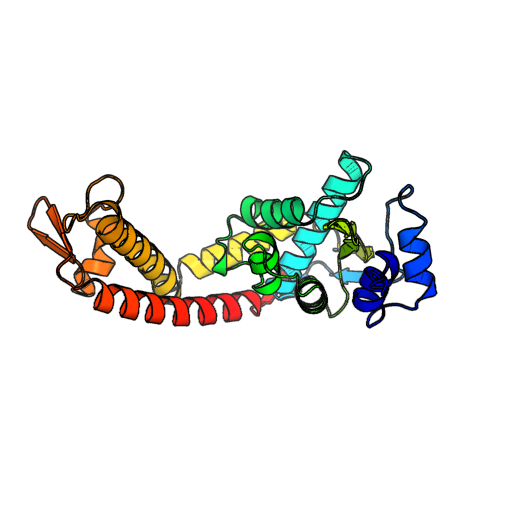OM 1448 C CA . ARG A 1 187 ? -9.853 -13.477 23.031 1.00 75.00 187 ARG A CA 1
ATOM 1449 C C . ARG A 1 187 ? -11.106 -13.243 23.860 1.00 75.00 187 ARG A C 1
ATOM 1451 O O . ARG A 1 187 ? -11.040 -13.454 25.069 1.00 75.00 187 ARG A O 1
ATOM 1458 N N . GLY A 1 188 ? -12.214 -12.813 23.250 1.00 75.62 188 GLY A N 1
ATOM 1459 C CA . GLY A 1 188 ? -13.446 -12.478 23.968 1.00 75.62 188 GLY A CA 1
ATOM 1460 C C . GLY A 1 188 ? -13.264 -11.320 24.952 1.00 75.62 188 GLY A C 1
ATOM 1461 O O . GLY A 1 188 ? -14.003 -11.221 25.929 1.00 75.62 188 GLY A O 1
ATOM 1462 N N . ARG A 1 189 ? -12.239 -10.477 24.755 1.00 77.81 189 ARG A N 1
ATOM 1463 C CA . ARG A 1 189 ? -11.860 -9.428 25.709 1.00 77.81 189 ARG A CA 1
ATOM 1464 C C . ARG A 1 189 ? -12.408 -8.086 25.264 1.00 77.81 189 ARG A C 1
ATOM 1466 O O . ARG A 1 189 ? -12.004 -7.565 24.235 1.00 77.81 189 ARG A O 1
ATOM 1473 N N . GLN A 1 190 ? -13.256 -7.497 26.099 1.00 85.00 190 GLN A N 1
ATOM 1474 C CA . GLN A 1 190 ? -13.651 -6.094 25.956 1.00 85.00 190 GLN A CA 1
ATOM 1475 C C . GLN A 1 190 ? -12.557 -5.130 26.434 1.00 85.00 190 GLN A C 1
ATOM 1477 O O . GLN A 1 190 ? -12.620 -3.944 26.144 1.00 85.00 190 GLN A O 1
ATOM 1482 N N . GLU A 1 191 ? -11.546 -5.608 27.159 1.00 89.00 191 GLU A N 1
ATOM 1483 C CA . GLU A 1 191 ? -10.430 -4.784 27.620 1.00 89.00 191 GLU A CA 1
ATOM 1484 C C . GLU A 1 191 ? -9.256 -4.840 26.634 1.00 89.00 191 GLU A C 1
ATOM 1486 O O . GLU A 1 191 ? -8.728 -5.915 26.340 1.00 89.00 191 GLU A O 1
ATOM 1491 N N . LEU A 1 192 ? -8.817 -3.671 26.161 1.00 86.12 192 LEU A N 1
ATOM 1492 C CA . LEU A 1 192 ? -7.639 -3.514 25.315 1.00 86.12 192 LEU A CA 1
ATOM 1493 C C . LEU A 1 192 ? -6.383 -3.416 26.186 1.00 86.12 192 LEU A C 1
ATOM 1495 O O . LEU A 1 192 ? -6.222 -2.490 26.983 1.00 86.12 192 LEU A O 1
ATOM 1499 N N . THR A 1 193 ? -5.469 -4.371 26.022 1.00 82.50 193 THR A N 1
ATOM 1500 C CA . THR A 1 193 ? -4.286 -4.498 26.882 1.00 82.50 193 THR A CA 1
ATOM 1501 C C . THR A 1 193 ? -3.010 -3.939 26.248 1.00 82.50 193 THR A C 1
ATOM 1503 O O . THR A 1 193 ? -2.783 -4.042 25.037 1.00 82.50 193 THR A O 1
ATOM 1506 N N . LYS A 1 194 ? -2.110 -3.425 27.093 1.00 78.88 194 LYS A N 1
ATOM 1507 C CA . LYS A 1 194 ? -0.722 -3.112 26.718 1.00 78.88 194 LYS A CA 1
ATOM 1508 C C . LYS A 1 194 ? 0.041 -4.391 26.316 1.00 78.88 194 LYS A C 1
ATOM 1510 O O . LYS A 1 194 ? -0.281 -5.464 26.822 1.00 78.88 194 LYS A O 1
ATOM 1515 N N . PRO A 1 195 ? 1.064 -4.300 25.444 1.00 77.25 195 PRO A N 1
ATOM 1516 C CA . PRO A 1 195 ? 1.599 -3.083 24.820 1.00 77.25 195 PRO A CA 1
ATOM 1517 C C . PRO A 1 195 ? 0.860 -2.652 23.544 1.00 77.25 195 PRO A C 1
ATOM 1519 O O . PRO A 1 195 ? 1.165 -1.591 23.004 1.00 77.25 195 PRO A O 1
ATOM 1522 N N . MET A 1 196 ? -0.091 -3.456 23.053 1.00 79.81 196 MET A N 1
ATOM 1523 C CA . MET A 1 196 ? -0.758 -3.190 21.773 1.00 79.81 196 MET A CA 1
ATOM 1524 C C . MET A 1 196 ? -1.551 -1.883 21.795 1.00 79.81 196 MET A C 1
ATOM 1526 O O . MET A 1 196 ? -1.428 -1.083 20.870 1.00 79.81 196 MET A O 1
ATOM 1530 N N . PHE A 1 197 ? -2.274 -1.625 22.887 1.00 83.62 197 PHE A N 1
ATOM 1531 C CA . PHE A 1 197 ? -3.051 -0.404 23.071 1.00 83.62 197 PHE A CA 1
ATOM 1532 C C . PHE A 1 197 ? -2.524 0.408 24.258 1.00 83.62 197 PHE A C 1
ATOM 1534 O O . PHE A 1 197 ? -2.669 0.025 25.420 1.00 83.62 197 PHE A O 1
ATOM 1541 N N . THR A 1 198 ? -1.887 1.541 23.957 1.00 87.56 198 THR A N 1
ATOM 1542 C CA . THR A 1 198 ? -1.626 2.615 24.928 1.00 87.56 198 THR A CA 1
ATOM 1543 C C . THR A 1 198 ? -2.720 3.675 24.819 1.00 87.56 198 THR A C 1
ATOM 1545 O O . THR A 1 198 ? -3.474 3.681 23.845 1.00 87.56 198 THR A O 1
ATOM 1548 N N . LYS A 1 199 ? -2.815 4.589 25.793 1.00 86.81 199 LYS A N 1
ATOM 1549 C CA . LYS A 1 199 ? -3.814 5.669 25.745 1.00 86.81 199 LYS A CA 1
ATOM 1550 C C . LYS A 1 199 ? -3.620 6.560 24.524 1.00 86.81 199 LYS A C 1
ATOM 1552 O O . LYS A 1 199 ? -4.584 6.907 23.857 1.00 86.81 199 LYS A O 1
ATOM 1557 N N . GLU A 1 200 ? -2.370 6.858 24.192 1.00 88.50 200 GLU A N 1
ATOM 1558 C CA . GLU A 1 200 ? -2.002 7.675 23.038 1.00 88.50 200 GLU A CA 1
ATOM 1559 C C . GLU A 1 200 ? -2.429 6.995 21.735 1.00 88.50 200 GLU A C 1
ATOM 1561 O O . GLU A 1 200 ? -3.039 7.633 20.884 1.00 88.50 200 GLU A O 1
ATOM 1566 N N . LYS A 1 201 ? -2.186 5.682 21.608 1.00 88.69 201 LYS A N 1
ATOM 1567 C CA . LYS A 1 201 ? -2.610 4.897 20.438 1.00 88.69 201 LYS A CA 1
ATOM 1568 C C . LYS A 1 201 ? -4.127 4.732 20.341 1.00 88.69 201 LYS A C 1
ATOM 1570 O O . LYS A 1 201 ? -4.647 4.639 19.238 1.00 88.69 201 LYS A O 1
ATOM 1575 N N . ALA A 1 202 ? -4.828 4.657 21.472 1.00 91.06 202 ALA A N 1
ATOM 1576 C CA . ALA A 1 202 ? -6.275 4.444 21.521 1.00 91.06 202 ALA A CA 1
ATOM 1577 C C . ALA A 1 202 ? -7.094 5.740 21.475 1.00 91.06 202 ALA A C 1
ATOM 1579 O O . ALA A 1 202 ? -8.300 5.671 21.256 1.00 91.06 202 ALA A O 1
ATOM 1580 N N . ARG A 1 203 ? -6.462 6.910 21.631 1.00 92.06 203 ARG A N 1
ATOM 1581 C CA . ARG A 1 203 ? -7.106 8.228 21.549 1.00 92.06 203 ARG A CA 1
ATOM 1582 C C . ARG A 1 203 ? -8.066 8.387 20.352 1.00 92.06 203 ARG A C 1
ATOM 1584 O O . ARG A 1 203 ? -9.185 8.821 20.605 1.00 92.06 203 ARG A O 1
ATOM 1591 N N . PRO A 1 204 ? -7.724 7.957 19.120 1.00 92.31 204 PRO A N 1
ATOM 1592 C CA . PRO A 1 204 ? -8.664 7.950 17.995 1.00 92.31 204 PRO A CA 1
ATOM 1593 C C . PRO A 1 204 ? -9.982 7.240 18.295 1.00 92.31 204 PRO A C 1
ATOM 1595 O O . PRO A 1 204 ? -11.068 7.757 18.061 1.00 92.31 204 PRO A O 1
ATOM 1598 N N . LEU A 1 205 ? -9.883 6.047 18.877 1.00 94.38 205 LEU A N 1
ATOM 1599 C CA . LEU A 1 205 ? -11.030 5.206 19.192 1.00 94.38 205 LEU A CA 1
ATOM 1600 C C . LEU A 1 205 ? -11.838 5.761 20.371 1.00 94.38 205 LEU A C 1
ATOM 1602 O O . LEU A 1 205 ? -13.041 5.518 20.453 1.00 94.38 205 LEU A O 1
ATOM 1606 N N . ILE A 1 206 ? -11.182 6.494 21.276 1.00 93.75 206 ILE A N 1
ATOM 1607 C CA . ILE A 1 206 ? -11.831 7.195 22.388 1.00 93.75 206 ILE A CA 1
ATOM 1608 C C . ILE A 1 206 ? -12.651 8.373 21.864 1.00 93.75 206 ILE A C 1
ATOM 1610 O O . ILE A 1 206 ? -13.824 8.498 22.204 1.00 93.75 206 ILE A O 1
ATOM 1614 N N . GLU A 1 207 ? -12.064 9.202 20.999 1.00 93.00 207 GLU A N 1
ATOM 1615 C CA . GLU A 1 207 ? -12.740 10.345 20.372 1.00 93.00 207 GLU A CA 1
ATOM 1616 C C . GLU A 1 207 ? -13.951 9.899 19.530 1.00 93.00 207 GLU A C 1
ATOM 1618 O O . GLU A 1 207 ? -14.977 10.574 19.513 1.00 93.00 207 GLU A O 1
ATOM 1623 N N . MET A 1 208 ? -13.875 8.717 18.909 1.00 92.75 208 MET A N 1
ATOM 1624 C CA . MET A 1 208 ? -14.978 8.097 18.161 1.00 92.75 208 MET A CA 1
ATOM 1625 C C . MET A 1 208 ? -16.024 7.388 19.043 1.00 92.75 208 MET A C 1
ATOM 1627 O O . MET A 1 208 ? -17.010 6.864 18.527 1.00 92.75 208 MET A O 1
ATOM 1631 N N . GLY A 1 209 ? -15.822 7.321 20.363 1.00 93.94 209 GLY A N 1
ATOM 1632 C CA . GLY A 1 209 ? -16.738 6.642 21.286 1.00 93.94 209 GLY A CA 1
ATOM 1633 C C . GLY A 1 209 ? -16.776 5.116 21.137 1.00 93.94 209 GLY A C 1
ATOM 1634 O O . GLY A 1 209 ? -17.762 4.488 21.516 1.00 93.94 209 GLY A O 1
ATOM 1635 N N . ILE A 1 210 ? -15.724 4.514 20.574 1.00 94.12 210 ILE A N 1
ATOM 1636 C CA . ILE A 1 210 ? -15.569 3.058 20.416 1.00 94.12 210 ILE A CA 1
ATOM 1637 C C . ILE A 1 210 ? -14.913 2.443 21.652 1.00 94.12 210 ILE A C 1
ATOM 1639 O O . ILE A 1 210 ? -15.245 1.324 22.053 1.00 94.12 210 ILE A O 1
ATOM 1643 N N . VAL A 1 211 ? -14.002 3.192 22.274 1.00 94.50 211 VAL A N 1
ATOM 1644 C CA . VAL A 1 211 ? -13.268 2.805 23.482 1.00 94.50 211 VAL A CA 1
ATOM 1645 C C . VAL A 1 211 ? -13.510 3.842 24.578 1.00 94.50 211 VAL A C 1
ATOM 1647 O O . VAL A 1 211 ? -13.464 5.038 24.326 1.00 94.50 211 VAL A O 1
ATOM 1650 N N . ALA A 1 212 ? -13.720 3.399 25.813 1.00 93.25 212 ALA A N 1
ATOM 1651 C CA . ALA A 1 212 ? -13.750 4.245 26.997 1.00 93.25 212 ALA A CA 1
ATOM 1652 C C . ALA A 1 212 ? -12.434 4.134 27.781 1.00 93.25 212 ALA A C 1
ATOM 1654 O O . ALA A 1 212 ? -11.927 3.033 28.019 1.00 93.25 212 ALA A O 1
ATOM 1655 N N . ASP A 1 213 ? -11.901 5.275 28.224 1.00 91.50 213 ASP A N 1
ATOM 1656 C CA . ASP A 1 213 ? -10.800 5.333 29.189 1.00 91.50 213 ASP A CA 1
ATOM 1657 C C . ASP A 1 213 ? -11.361 5.239 30.615 1.00 91.50 213 ASP A C 1
ATOM 1659 O O . ASP A 1 213 ? -11.874 6.209 31.171 1.00 91.50 213 ASP A O 1
ATOM 1663 N N . ALA A 1 214 ? -11.257 4.053 31.214 1.00 87.94 214 ALA A N 1
ATOM 1664 C CA . ALA A 1 214 ? -11.648 3.776 32.594 1.00 87.94 214 ALA 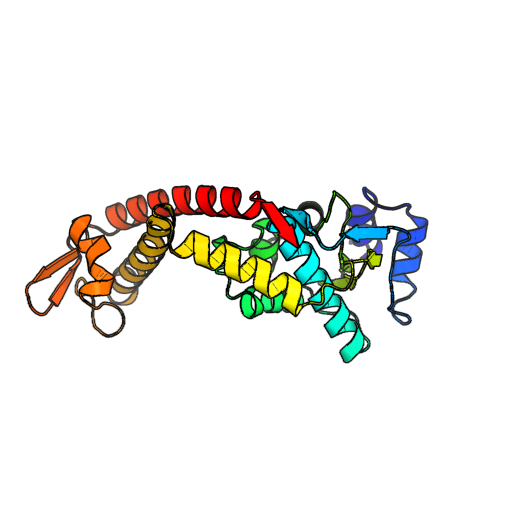A CA 1
ATOM 1665 C C . ALA A 1 214 ? -10.450 3.922 33.557 1.00 87.94 214 ALA A C 1
ATOM 1667 O O . ALA A 1 214 ? -10.213 3.089 34.437 1.00 87.94 214 ALA A O 1
ATOM 1668 N N . GLY A 1 215 ? -9.629 4.957 33.360 1.00 82.88 215 GLY A N 1
ATOM 1669 C CA . GLY A 1 215 ? -8.480 5.274 34.203 1.00 82.88 215 GLY A CA 1
ATOM 1670 C C . GLY A 1 215 ? -7.259 4.418 33.875 1.00 82.88 215 GLY A C 1
ATOM 1671 O O . GLY A 1 215 ? -6.352 4.875 33.182 1.00 82.88 215 GLY A O 1
ATOM 1672 N N . GLN A 1 216 ? -7.193 3.188 34.391 1.00 81.88 216 GLN A N 1
ATOM 1673 C CA 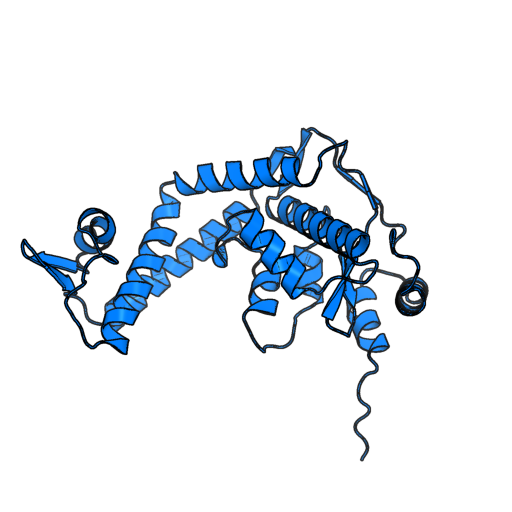. GLN A 1 216 ? -6.075 2.269 34.109 1.00 81.88 216 GLN A CA 1
ATOM 1674 C C . GLN A 1 216 ? -6.349 1.302 32.953 1.00 81.88 216 GLN A C 1
ATOM 1676 O O . GLN A 1 216 ? -5.431 0.614 32.508 1.00 81.88 216 GLN A O 1
ATOM 1681 N N . ARG A 1 217 ? -7.593 1.251 32.470 1.00 87.31 217 ARG A N 1
ATOM 1682 C CA . ARG A 1 217 ? -8.060 0.279 31.479 1.00 87.31 217 ARG A CA 1
ATOM 1683 C C . ARG A 1 217 ? -8.711 0.982 30.301 1.00 87.31 217 ARG A C 1
ATOM 1685 O O . ARG A 1 217 ? -9.346 2.020 30.468 1.00 87.31 217 ARG A O 1
ATOM 1692 N N . LEU A 1 218 ? -8.566 0.382 29.129 1.00 91.25 218 LEU A N 1
ATOM 1693 C CA . LEU A 1 218 ? -9.231 0.797 27.902 1.00 91.25 218 LEU A CA 1
ATOM 1694 C C . LEU A 1 218 ? -10.301 -0.245 27.590 1.00 91.25 218 LEU A C 1
ATOM 1696 O O . LEU A 1 218 ? -9.970 -1.409 27.380 1.00 91.25 218 LEU A O 1
ATOM 1700 N N . LEU A 1 219 ? -11.569 0.154 27.612 1.00 93.19 219 LEU A N 1
ATOM 1701 C CA . LEU A 1 219 ? -12.702 -0.757 27.453 1.00 93.19 219 LEU A CA 1
ATOM 1702 C C . LEU A 1 219 ? -13.414 -0.481 26.136 1.00 93.19 219 LEU A C 1
ATOM 1704 O O . LEU A 1 219 ? -13.803 0.650 25.873 1.00 93.19 219 LEU A O 1
ATOM 1708 N N . VAL A 1 220 ? -13.611 -1.503 25.317 1.00 93.12 220 VAL A N 1
ATOM 1709 C CA . VAL A 1 220 ? -14.446 -1.421 24.121 1.00 93.12 220 VAL A CA 1
ATOM 1710 C C . VAL A 1 220 ? -15.904 -1.319 24.556 1.00 93.12 220 VAL A C 1
ATOM 1712 O O . VAL A 1 220 ? -16.397 -2.185 25.277 1.00 93.12 220 VAL A O 1
ATOM 1715 N N . VAL A 1 221 ? -16.587 -0.262 24.121 1.00 93.69 221 VAL A N 1
ATOM 1716 C CA . VAL A 1 221 ? -17.981 0.024 24.507 1.00 93.69 221 VAL A CA 1
ATOM 1717 C C . VAL A 1 221 ? -18.985 -0.224 23.383 1.00 93.69 221 VAL A C 1
ATOM 1719 O O . VAL A 1 221 ? -20.184 -0.297 23.641 1.00 93.69 221 VAL A O 1
ATOM 1722 N N . LYS A 1 222 ? -18.509 -0.363 22.144 1.00 91.50 222 LYS A N 1
ATOM 1723 C CA . LYS A 1 222 ? -19.333 -0.623 20.958 1.00 91.50 222 LYS A CA 1
ATOM 1724 C C . LYS A 1 222 ? -19.441 -2.112 20.645 1.00 91.50 222 LYS A C 1
ATOM 1726 O O . LYS A 1 222 ? -18.523 -2.882 20.933 1.00 91.50 222 LYS A O 1
ATOM 1731 N N . GLY A 1 223 ? -20.565 -2.511 20.046 1.00 90.50 223 GLY A N 1
ATOM 1732 C CA . GLY A 1 223 ? -20.760 -3.879 19.564 1.00 90.50 223 GLY A CA 1
ATOM 1733 C C . GLY A 1 223 ? -19.822 -4.217 18.401 1.00 90.50 223 GLY A C 1
ATOM 1734 O O . GLY A 1 223 ? -19.378 -3.329 17.677 1.00 90.50 223 GLY A O 1
ATOM 1735 N N . GLN A 1 224 ? -19.531 -5.507 18.197 1.00 91.44 224 GLN A N 1
ATOM 1736 C CA . GLN A 1 224 ? -18.650 -5.946 17.103 1.00 91.44 224 GLN A CA 1
ATOM 1737 C C . GLN A 1 224 ? -19.146 -5.480 15.729 1.00 91.44 224 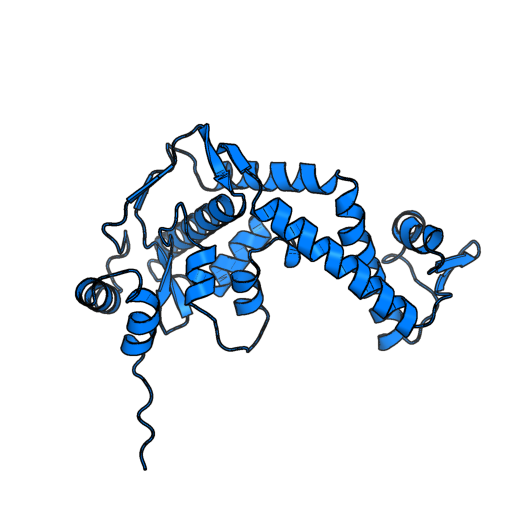GLN A C 1
ATOM 1739 O O . GLN A 1 224 ? -18.334 -5.062 14.910 1.00 91.44 224 GLN A O 1
ATOM 1744 N N . ASP A 1 225 ? -20.456 -5.516 15.488 1.00 93.19 225 ASP A N 1
ATOM 1745 C CA . ASP A 1 225 ? -21.027 -5.130 14.195 1.00 93.19 225 ASP A CA 1
ATOM 1746 C C . ASP A 1 225 ? -20.858 -3.632 13.922 1.00 93.19 225 ASP A C 1
ATOM 1748 O O . ASP A 1 225 ? -20.399 -3.266 12.846 1.00 93.19 225 ASP A O 1
ATOM 1752 N N . GLU A 1 226 ? -21.076 -2.774 14.925 1.00 94.50 226 GLU A N 1
ATOM 1753 C CA . GLU A 1 226 ? -20.803 -1.332 14.812 1.00 94.50 226 GLU A CA 1
ATOM 1754 C C . GLU A 1 226 ? -19.321 -1.056 14.506 1.00 94.50 226 GLU A C 1
ATOM 1756 O O . GLU A 1 226 ? -18.990 -0.170 13.719 1.00 94.50 226 GLU A O 1
ATOM 1761 N N . ILE A 1 227 ? -18.410 -1.830 15.107 1.00 95.38 227 ILE A N 1
ATOM 1762 C CA . ILE A 1 227 ? -16.966 -1.702 14.866 1.00 95.38 227 ILE A CA 1
ATOM 1763 C C . ILE A 1 227 ? -16.605 -2.172 13.450 1.00 95.38 227 ILE A C 1
ATOM 1765 O O . ILE A 1 227 ? -15.763 -1.545 12.807 1.00 95.38 227 ILE A O 1
ATOM 1769 N N . ARG A 1 228 ? -17.231 -3.245 12.943 1.00 95.50 228 ARG A N 1
ATOM 1770 C CA . ARG A 1 228 ? -17.041 -3.718 11.559 1.00 95.50 228 ARG A CA 1
ATOM 1771 C C . ARG A 1 228 ? -17.548 -2.698 10.549 1.00 95.50 228 ARG A C 1
ATOM 1773 O O . ARG A 1 228 ? -16.826 -2.387 9.608 1.00 95.50 228 ARG A O 1
ATOM 1780 N N . GLU A 1 229 ? -18.742 -2.153 10.762 1.00 96.38 229 GLU A N 1
ATOM 1781 C CA . GLU A 1 229 ? -19.302 -1.100 9.910 1.00 96.38 229 GLU A CA 1
ATOM 1782 C C . GLU A 1 229 ? -18.388 0.125 9.870 1.00 96.38 229 GLU A C 1
ATOM 1784 O O . GLU A 1 229 ? -18.085 0.643 8.794 1.00 96.38 229 GLU A O 1
ATOM 1789 N N . GLU A 1 230 ? -17.887 0.560 11.029 1.00 96.44 230 GLU A N 1
ATOM 1790 C CA . GLU A 1 230 ? -16.941 1.667 11.084 1.00 96.44 230 GLU A CA 1
ATOM 1791 C C . GLU A 1 230 ? -15.630 1.332 10.371 1.00 96.44 230 GLU A C 1
ATOM 1793 O O . GLU A 1 230 ? -15.142 2.136 9.583 1.00 96.44 230 GLU A O 1
ATOM 1798 N N . MET A 1 231 ? -15.081 0.134 10.580 1.00 96.38 231 MET A N 1
ATOM 1799 C CA . MET A 1 231 ? -13.866 -0.302 9.896 1.00 96.38 231 MET A CA 1
ATOM 1800 C C . MET A 1 231 ? -14.039 -0.272 8.374 1.00 96.38 231 MET A C 1
ATOM 1802 O O . MET A 1 231 ? -13.164 0.250 7.688 1.00 96.38 231 MET A O 1
ATOM 1806 N N . GLU A 1 232 ? -15.160 -0.761 7.840 1.00 96.38 232 GLU A N 1
ATOM 1807 C CA . GLU A 1 232 ? -15.438 -0.717 6.399 1.00 96.38 232 GLU A CA 1
ATOM 1808 C C . GLU A 1 232 ? -15.582 0.716 5.872 1.00 96.38 232 GLU A C 1
ATOM 1810 O O . GLU A 1 232 ? -15.075 1.019 4.788 1.00 96.38 232 GLU A O 1
ATOM 1815 N N . ARG A 1 233 ? -16.191 1.631 6.644 1.00 96.44 233 ARG A N 1
ATOM 1816 C CA . ARG A 1 233 ? -16.217 3.064 6.295 1.00 96.44 233 ARG A CA 1
ATOM 1817 C C . ARG A 1 233 ? -14.807 3.637 6.187 1.00 96.44 233 ARG A C 1
ATOM 1819 O O . ARG A 1 233 ? -14.485 4.281 5.191 1.00 96.44 233 ARG A O 1
ATOM 1826 N N . GLN A 1 234 ? -13.954 3.360 7.171 1.00 96.75 234 GLN A N 1
ATOM 1827 C CA . GLN A 1 234 ? -12.565 3.820 7.164 1.00 96.75 234 GLN A CA 1
ATOM 1828 C C . GLN A 1 234 ? -11.778 3.203 5.997 1.00 96.75 234 GLN A C 1
ATOM 1830 O O . GLN A 1 234 ? -11.078 3.918 5.285 1.00 96.75 234 GLN A O 1
ATOM 1835 N N . LEU A 1 235 ? -11.944 1.903 5.728 1.00 95.44 235 LEU A N 1
ATOM 1836 C CA . LEU A 1 235 ? -11.305 1.221 4.597 1.00 95.44 235 LEU A CA 1
ATOM 1837 C C . LEU A 1 235 ? -11.742 1.791 3.240 1.00 95.44 235 LEU A C 1
ATOM 1839 O O . LEU A 1 235 ? -10.930 1.858 2.318 1.00 95.44 235 LEU A O 1
ATOM 1843 N N . ALA A 1 236 ? -12.995 2.226 3.092 1.00 96.06 236 ALA A N 1
ATOM 1844 C CA . ALA A 1 236 ? -13.448 2.887 1.871 1.00 96.06 236 ALA A CA 1
ATOM 1845 C C . ALA A 1 236 ? -12.691 4.204 1.619 1.00 96.06 236 ALA A C 1
ATOM 1847 O O . ALA A 1 236 ? -12.287 4.463 0.483 1.00 96.06 236 ALA A O 1
ATOM 1848 N N . GLU A 1 237 ? -12.440 4.996 2.664 1.00 96.88 237 GLU A N 1
ATOM 1849 C CA . GLU A 1 237 ? -11.621 6.210 2.566 1.00 96.88 237 GLU A CA 1
ATOM 1850 C C . GLU A 1 237 ? -10.141 5.887 2.317 1.00 96.88 237 GLU A C 1
ATOM 1852 O O . GLU A 1 237 ? -9.514 6.527 1.474 1.00 96.88 237 GLU A O 1
ATOM 1857 N N . VAL A 1 238 ? -9.599 4.829 2.931 1.00 96.69 238 VAL A N 1
ATOM 1858 C CA . VAL A 1 238 ? -8.234 4.342 2.649 1.00 96.69 238 VAL A CA 1
ATOM 1859 C C . VAL A 1 238 ? -8.069 3.966 1.179 1.00 96.69 238 VAL A C 1
ATOM 1861 O O . VAL A 1 238 ? -7.091 4.367 0.557 1.00 96.69 238 VAL A O 1
ATOM 1864 N N . ARG A 1 239 ? -9.031 3.249 0.585 1.00 95.31 239 ARG A N 1
ATOM 1865 C CA . ARG A 1 239 ? -8.975 2.869 -0.839 1.00 95.31 239 ARG A CA 1
ATOM 1866 C C . ARG A 1 239 ? -8.950 4.097 -1.753 1.00 95.31 239 ARG A C 1
ATOM 1868 O O . ARG A 1 239 ? -8.238 4.095 -2.757 1.00 95.31 239 ARG A O 1
ATOM 1875 N N . LYS A 1 240 ? -9.705 5.150 -1.417 1.00 96.31 240 LYS A N 1
ATOM 1876 C CA . LYS A 1 240 ? -9.674 6.426 -2.152 1.00 96.31 240 LYS A CA 1
ATOM 1877 C C . LYS A 1 240 ? -8.332 7.132 -1.979 1.00 96.31 240 LYS A C 1
ATOM 1879 O O . LYS A 1 240 ? -7.767 7.586 -2.970 1.00 96.31 240 LYS A O 1
ATOM 1884 N N . LEU A 1 241 ? -7.824 7.186 -0.747 1.00 96.88 241 LEU A N 1
ATOM 1885 C CA . LEU A 1 241 ? -6.540 7.796 -0.414 1.00 96.88 241 LEU A CA 1
ATOM 1886 C C . LEU A 1 241 ? -5.389 7.120 -1.162 1.00 96.88 241 LEU A C 1
ATOM 1888 O O . LEU A 1 241 ? -4.613 7.797 -1.828 1.00 96.88 241 LEU A O 1
ATOM 1892 N N . ALA A 1 242 ? -5.313 5.792 -1.092 1.00 96.94 242 ALA A N 1
ATOM 1893 C CA . ALA A 1 242 ? -4.288 5.005 -1.758 1.00 96.94 242 ALA A CA 1
ATOM 1894 C C . ALA A 1 242 ? -4.330 5.185 -3.276 1.00 96.94 242 ALA A C 1
ATOM 1896 O O . ALA A 1 242 ? -3.295 5.441 -3.881 1.00 96.94 242 ALA A O 1
ATOM 1897 N N . ARG A 1 243 ? -5.521 5.141 -3.893 1.00 96.31 243 ARG A N 1
ATOM 1898 C CA . ARG A 1 243 ? -5.659 5.411 -5.332 1.00 96.31 243 ARG A CA 1
ATOM 1899 C C . ARG A 1 243 ? -5.197 6.825 -5.687 1.00 96.31 243 ARG A C 1
ATOM 1901 O O . ARG A 1 243 ? -4.395 6.984 -6.596 1.00 96.31 243 ARG A O 1
ATOM 1908 N N . GLY A 1 244 ? -5.645 7.835 -4.939 1.00 97.12 244 GLY A N 1
ATOM 1909 C CA . GLY A 1 244 ? -5.224 9.219 -5.157 1.00 97.12 244 GLY A CA 1
ATOM 1910 C C . GLY A 1 244 ? -3.712 9.414 -5.010 1.00 97.12 244 GLY A C 1
ATOM 1911 O O . GLY A 1 244 ? -3.116 10.167 -5.775 1.00 97.12 244 GLY A O 1
ATOM 1912 N N . TRP A 1 245 ? -3.082 8.709 -4.068 1.00 97.81 245 TRP A N 1
ATOM 1913 C CA . TRP A 1 245 ? -1.633 8.727 -3.886 1.00 97.81 245 TRP A CA 1
ATOM 1914 C C . TRP A 1 245 ? -0.889 8.007 -5.019 1.00 97.81 245 TRP A C 1
ATOM 1916 O O . TRP A 1 245 ? 0.049 8.580 -5.569 1.00 97.81 245 TRP A O 1
ATOM 1926 N N . LEU A 1 246 ? -1.335 6.814 -5.428 1.00 97.50 246 LEU A N 1
ATOM 1927 C CA . LEU A 1 246 ? -0.765 6.070 -6.561 1.00 97.50 246 LEU A CA 1
ATOM 1928 C C . LEU A 1 246 ? -0.821 6.880 -7.868 1.00 97.50 246 LEU A C 1
ATOM 1930 O O . LEU A 1 246 ? 0.137 6.857 -8.643 1.00 97.50 246 LEU A O 1
ATOM 1934 N N . ASP A 1 247 ? -1.901 7.637 -8.077 1.00 96.81 247 ASP A N 1
ATOM 1935 C CA . ASP A 1 247 ? -2.096 8.509 -9.243 1.00 96.81 247 ASP A CA 1
ATOM 1936 C C . ASP A 1 247 ? -1.347 9.855 -9.126 1.00 96.81 247 ASP A C 1
ATOM 1938 O O . ASP A 1 247 ? -1.185 10.578 -10.118 1.00 96.81 247 ASP A O 1
ATOM 1942 N N . SER A 1 248 ? -0.873 10.209 -7.926 1.00 97.00 248 SER A N 1
ATOM 1943 C CA . SER A 1 248 ? -0.154 11.460 -7.680 1.00 97.00 248 SER A CA 1
ATOM 1944 C C . SER A 1 248 ? 1.213 11.474 -8.362 1.00 97.00 248 SER A C 1
ATOM 1946 O O . SER A 1 248 ? 1.809 10.430 -8.630 1.00 97.00 248 SER A O 1
ATOM 1948 N N . LYS A 1 249 ? 1.711 12.672 -8.680 1.00 96.44 249 LYS A N 1
ATOM 1949 C CA . LYS A 1 249 ? 2.958 12.847 -9.429 1.00 96.44 249 LYS A CA 1
ATOM 1950 C C . LYS A 1 249 ? 4.158 13.035 -8.509 1.00 96.44 249 LYS A C 1
ATOM 1952 O O . LYS A 1 249 ? 4.113 13.828 -7.572 1.00 96.44 249 LYS A O 1
ATOM 1957 N N . VAL A 1 250 ? 5.261 12.385 -8.861 1.00 94.25 250 VAL A N 1
ATOM 1958 C CA . VAL A 1 250 ? 6.592 12.626 -8.303 1.00 94.25 250 VAL A CA 1
ATOM 1959 C C . VAL A 1 250 ? 7.580 12.946 -9.407 1.00 94.25 250 VAL A C 1
ATOM 1961 O O . VAL A 1 250 ? 7.481 12.442 -10.525 1.00 94.25 250 VAL A O 1
ATOM 1964 N N . THR A 1 251 ? 8.542 13.796 -9.074 1.00 92.00 251 THR A N 1
ATOM 1965 C CA . THR A 1 251 ? 9.707 14.044 -9.916 1.00 92.00 251 THR A CA 1
ATOM 1966 C C . THR A 1 251 ? 10.768 13.000 -9.597 1.00 92.00 251 THR A C 1
ATOM 1968 O O . THR A 1 251 ? 11.165 12.880 -8.433 1.00 92.00 251 THR A O 1
ATOM 1971 N N . LEU A 1 252 ? 11.217 12.262 -10.613 1.00 85.69 252 LEU A N 1
ATOM 1972 C CA . LEU A 1 252 ? 12.333 11.321 -10.493 1.00 85.69 252 LEU A CA 1
ATOM 1973 C C . LEU A 1 252 ? 13.669 12.071 -10.549 1.00 85.69 252 LEU A C 1
ATOM 1975 O O . LEU A 1 252 ? 13.951 12.710 -11.584 1.00 85.69 252 LEU A O 1
#

Secondary structure (DSSP, 8-state):
----PPPHHHHHHHHHTTTS-HHHHHHHHH-TT--S---S-EEE--TT-EEEHHHHHHHHHHHHHHHHHHHHSSPEEHHHHHHHHHHHTT--GGGS-HHHHHHHH-SSPP-HHHHHHHTEETTEESEEE-TTSEEEE-SEEE-TT--HHHHHHHHHHHHHHHHTSTTHHHHHHHHHHHHHHHHHHHH--SEEPTTT--HHHHHHHHHTTSEEE-SS-EEE-S-HHHHHHHHHHHHHHHHHHHHHHHHSEEE-

Sequence (252 aa):
MHGTGMSCIDAVMESLLPFLPAAQVEEAARSCCSIAHYGDSEVRIGAGDQVTISEAIALYSHLCAAQRCTESRAPARYEDVVFDTKNDLFLADDFMPPSVMKSVDTDEPREWKKILQELSIRGQPTIVVLPDGTVVPFSRIHAGGLGKEGVAERIRKSMADLERSEPYWHFTVSRLLRSVLFELERRGRQELTKPMFTKEKARPLIEMGIVADAGQRLLVVKGQDEIREEMERQLAEVRKLARGWLDSKVTL

Foldseek 3Di:
DDPPDDDLLVVLCVQCVVPDDSVLSVVVVVPQQDADASDPAAAEAAQQDKFFLLQLLLVLLLLLQNVVCVVVVGFAALLVSLCCSCVLLVHDLLLHDVLSSPVNVDPDDRPSNVNQCSSDTPRHRQWGAGSVRTIGGHYHYHNNPQHSVNSSVQSSVLVVVLCPDPLCVLVLLLVVLVVCLCCCVVVVDQWDDPPVDDCVSCVVVVVVVQWDCPPVIIGGPDDSVVSVVSSVVSVVSSNVSSVCRSRDITRD